Protein AF-0000000078835902 (afdb_homodimer)

Foldseek 3Di:
DPPDQDLVNQLVVVVVQCVVVQWWWKAWPPLPDGTDIFGWDDDSVQRKTKTKDFCPDPRNVVLDVQPTWMWTWDDDPFKTKIWTARKHWDADLVVLVVPDDPVVCVVPVVDSPPPRMTMMMGRTFKMKMKGFDDDPVLVVVQVVVCVVPVHHGPGIDIDIHGSD/DPPDQDLVNQLVVVVVQCVVVQWWWKAWPPLPDGTDIFGWDDDSVQRKTKTKDFCPDPRNVVLDVFPTWMWTWDDDPFKTKIWTARKHWDADLVVLVVPDDPVVCVVPVVDSPPPRMTMMMGRTFKMKMKGFDDDPVLVVVQVVVCVVPVHHGPGIDIDIHGSD

Radius of gyration: 20.39 Å; Cα contacts (8 Å, |Δi|>4): 707; chains: 2; bounding box: 50×62×47 Å

Sequence (328 aa):
MAHEVTQAEAQDRLWDAVEKHQIGMLGVSGDGHHYQPMTAFLERETNQLWFFTYEDTDLARSAQTGRGEGVFILQTRDVYACIDGTLRMERDRTRMDRYWNAHVAAWYPEGKDDPRLTMLCLDATDAAVWISEVGPVRYAWEIARANATGRTPDVGDRRDINLHMAHEVTQAEAQDRLWDAVEKHQIGMLGVSGDGHHYQPMTAFLERETNQLWFFTYEDTDLARSAQTGRGEGVFILQTRDVYACIDGTLRMERDRTRMDRYWNAHVAAWYPEGKDDPRLTMLCLDATDAAVWISEVGPVRYAWEIARANATGRTPDVGDRRDINLH

InterPro domains:
  IPR012349 FMN-binding split barrel [G3DSA:2.30.110.10] (6-163)
  IPR038725 General stress protein, FMN-binding split barrel domain [PF16242] (10-154)
  IPR052917 Stress Response and Developmental Protein [PTHR34818] (4-148)

Organism: Phenylobacte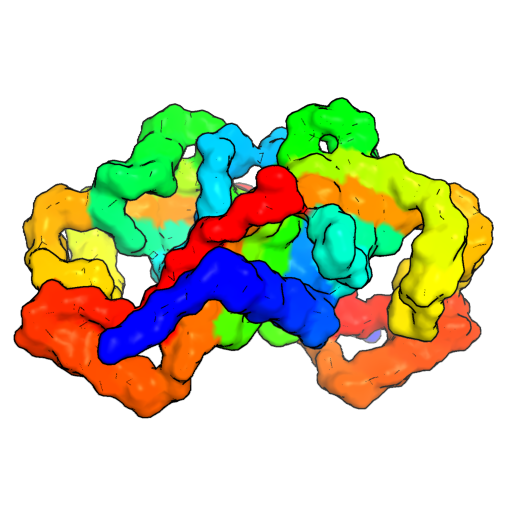rium zucineum (strain HLK1) (NCBI:txid450851)

Solvent-accessible surface area (backbone atoms only — not comparable to full-atom values): 17391 Å² total; per-residue (Å²): 121,85,79,72,75,45,58,69,56,48,49,49,51,48,51,50,50,43,68,73,64,25,59,29,34,38,36,45,44,73,71,83,61,71,48,38,83,40,59,48,48,77,39,78,92,73,39,30,37,33,31,81,44,48,57,82,39,71,67,40,47,50,23,62,68,62,79,30,50,20,37,42,37,37,63,56,97,40,39,40,36,24,35,33,21,47,28,34,62,46,78,47,67,70,56,51,60,71,69,60,45,68,74,59,42,10,71,35,54,75,44,93,78,32,85,52,56,32,29,37,36,35,45,35,39,34,32,43,34,34,44,39,81,56,52,71,66,56,42,53,49,30,37,56,47,11,60,74,70,46,39,59,51,85,49,58,48,79,43,73,36,75,55,107,123,85,77,73,76,46,58,69,53,49,50,49,53,49,52,50,48,44,68,72,64,24,58,29,35,38,35,44,44,73,70,84,60,71,48,38,83,42,60,47,46,77,38,76,94,71,38,31,37,33,31,80,44,51,57,82,40,70,67,40,47,49,24,63,67,61,80,30,49,20,37,43,35,35,60,56,96,41,39,40,36,23,35,34,23,48,28,34,62,47,79,47,67,70,57,51,60,71,70,58,44,69,75,58,42,12,68,35,51,74,45,92,78,32,85,53,58,33,29,36,35,35,44,36,39,35,31,43,35,35,44,40,81,56,53,70,68,55,42,53,50,28,37,54,47,11,62,74,69,45,39,59,51,86,48,58,47,78,42,73,36,77,53,108

Nearest PDB structures (foldseek):
  2qea-assembly1_B  TM=8.318E-01  e=5.755E-15  Jannaschia sp. CCS1
  2qea-assembly1_A  TM=8.029E-01  e=2.036E-15  Jannaschia sp. CCS1
  2i02-assembly1_A  TM=8.225E-01  e=1.985E-10  Nostoc punctiforme PCC 73102
  2i02-assembly1_B  TM=8.247E-01  e=9.996E-10  Nostoc punctiforme PCC 73102
  2fhq-assembly1_B  TM=8.365E-01  e=6.381E-08  Bacteroides thetaiotaomicron VPI-5482

Structure (mmCIF, N/CA/C/O backbone):
data_AF-0000000078835902-model_v1
#
loop_
_entity.id
_entity.type
_entity.pdbx_description
1 polymer 'General stress protein FMN-binding split barrel domain-containing protein'
#
loop_
_atom_site.group_PDB
_atom_site.id
_atom_site.type_symbol
_atom_site.label_atom_id
_atom_site.label_alt_id
_atom_site.label_comp_id
_atom_site.label_asym_id
_atom_site.label_entity_id
_atom_site.label_seq_id
_atom_site.pdbx_PDB_ins_code
_atom_site.Cartn_x
_atom_site.Cartn_y
_atom_site.Cartn_z
_atom_site.occupancy
_atom_site.B_iso_or_equiv
_atom_site.auth_seq_id
_atom_site.auth_comp_id
_atom_site.auth_asym_id
_atom_site.auth_atom_id
_atom_site.pdbx_PDB_model_num
ATOM 1 N N . MET A 1 1 ? -24.016 -20.156 6.566 1 33.31 1 MET A N 1
ATOM 2 C CA . MET A 1 1 ? -23.875 -19.344 5.359 1 33.31 1 MET A CA 1
ATOM 3 C C . MET A 1 1 ? -22.812 -18.266 5.531 1 33.31 1 MET A C 1
ATOM 5 O O . MET A 1 1 ? -22.75 -17.609 6.574 1 33.31 1 MET A O 1
ATOM 9 N N . ALA A 1 2 ? -21.625 -18.469 5.141 1 45.34 2 ALA A N 1
ATOM 10 C CA . ALA A 1 2 ? -20.531 -17.547 5.406 1 45.34 2 ALA A CA 1
ATOM 11 C C . ALA A 1 2 ? -20.969 -16.094 5.207 1 45.34 2 ALA A C 1
ATOM 13 O O . ALA A 1 2 ? -21.578 -15.758 4.191 1 45.34 2 ALA A O 1
ATOM 14 N N . HIS A 1 3 ? -21.516 -15.43 6.16 1 54.75 3 HIS A N 1
ATOM 15 C CA . HIS A 1 3 ? -22.125 -14.102 6.109 1 54.75 3 HIS A CA 1
ATOM 16 C C . HIS A 1 3 ? -21.297 -13.148 5.266 1 54.75 3 HIS A C 1
ATOM 18 O O . HIS A 1 3 ? -20.094 -12.977 5.508 1 54.75 3 HIS A O 1
ATOM 24 N N . GLU A 1 4 ? -21.641 -13.109 3.949 1 68.25 4 GLU A N 1
ATOM 25 C CA . GLU A 1 4 ? -21.016 -12.188 3.006 1 68.25 4 GLU A CA 1
ATOM 26 C C . GLU A 1 4 ? -21.078 -10.75 3.514 1 68.25 4 GLU A C 1
ATOM 28 O O . GLU A 1 4 ? -22.141 -10.273 3.924 1 68.25 4 GLU A O 1
ATOM 33 N N . VAL A 1 5 ? -20.031 -10.234 3.879 1 77.62 5 VAL A N 1
ATOM 34 C CA . VAL A 1 5 ? -19.906 -8.852 4.324 1 77.62 5 VAL A CA 1
ATOM 35 C C . VAL A 1 5 ? -20.609 -7.926 3.332 1 77.62 5 VAL A C 1
ATOM 37 O O . VAL A 1 5 ? -20.375 -8 2.125 1 77.62 5 VAL A O 1
ATOM 40 N N . THR A 1 6 ? -21.703 -7.223 3.748 1 83.31 6 THR A N 1
ATOM 41 C CA . THR A 1 6 ? -22.406 -6.262 2.908 1 83.31 6 THR A CA 1
ATOM 42 C C . THR A 1 6 ? -21.5 -5.094 2.535 1 83.31 6 THR A C 1
ATOM 44 O O . THR A 1 6 ? -20.422 -4.93 3.111 1 83.31 6 THR A O 1
ATOM 47 N N . GLN A 1 7 ? -21.953 -4.359 1.541 1 86.25 7 GLN A N 1
ATOM 48 C CA . GLN A 1 7 ? -21.203 -3.166 1.157 1 86.25 7 GLN A CA 1
ATOM 49 C C . GLN A 1 7 ? -21.062 -2.207 2.336 1 86.25 7 GLN A C 1
ATOM 51 O O . GLN A 1 7 ? -19.984 -1.645 2.555 1 86.25 7 GLN A O 1
ATOM 56 N N . ALA A 1 8 ? -22.172 -2.004 3.051 1 89.5 8 ALA A N 1
ATOM 57 C CA . ALA A 1 8 ? -22.172 -1.1 4.199 1 89.5 8 ALA A CA 1
ATOM 58 C C . ALA A 1 8 ? -21.188 -1.581 5.27 1 89.5 8 ALA A C 1
ATOM 60 O O . ALA A 1 8 ? -20.453 -0.783 5.844 1 89.5 8 ALA A O 1
ATOM 61 N N . GLU A 1 9 ? -21.188 -2.814 5.512 1 89.94 9 GLU A N 1
ATOM 62 C CA . GLU A 1 9 ? -20.281 -3.395 6.5 1 89.94 9 GLU A CA 1
ATOM 63 C C . GLU A 1 9 ? -18.828 -3.279 6.047 1 89.94 9 GLU A C 1
ATOM 65 O O . GLU A 1 9 ? -17.938 -3.004 6.855 1 89.94 9 GLU A O 1
ATOM 70 N N . ALA A 1 10 ? -18.594 -3.553 4.746 1 90.69 10 ALA A N 1
ATOM 71 C CA . ALA A 1 10 ? -17.234 -3.436 4.191 1 90.69 10 ALA A CA 1
ATOM 72 C C . ALA A 1 10 ? -16.719 -2.004 4.305 1 90.69 10 ALA A C 1
ATOM 74 O O . ALA A 1 10 ? -15.555 -1.782 4.637 1 90.69 10 ALA A O 1
ATOM 75 N N . GLN A 1 11 ? -17.609 -1.079 4.012 1 94 11 GLN A N 1
ATOM 76 C CA . GLN A 1 11 ? -17.234 0.325 4.129 1 94 11 GLN A CA 1
ATOM 77 C C . GLN A 1 11 ? -16.906 0.685 5.574 1 94 11 GLN A C 1
ATOM 79 O O . GLN A 1 11 ? -15.938 1.401 5.836 1 94 11 GLN A O 1
ATOM 84 N N . ASP A 1 12 ? -17.703 0.239 6.512 1 94.88 12 ASP A N 1
ATOM 85 C CA . ASP A 1 12 ? -17.453 0.496 7.926 1 94.88 12 ASP A CA 1
ATOM 86 C C . ASP A 1 12 ? -16.094 -0.071 8.352 1 94.88 12 ASP A C 1
ATOM 88 O O . ASP A 1 12 ? -15.336 0.591 9.062 1 94.88 12 ASP A O 1
ATOM 92 N N . ARG A 1 13 ? -15.828 -1.262 7.926 1 92.5 13 ARG A N 1
ATOM 93 C CA . ARG A 1 13 ? -14.555 -1.889 8.258 1 92.5 13 ARG A CA 1
ATOM 94 C C . ARG A 1 13 ? -13.383 -1.11 7.664 1 92.5 13 ARG A C 1
ATOM 96 O O . ARG A 1 13 ? -12.344 -0.949 8.305 1 92.5 13 ARG A O 1
ATOM 103 N N . LEU A 1 14 ? -13.602 -0.702 6.434 1 96.06 14 LEU A N 1
ATOM 104 C CA . LEU A 1 14 ? -12.586 0.113 5.773 1 96.06 14 LEU A CA 1
ATOM 105 C C . LEU A 1 14 ? -12.305 1.384 6.57 1 96.06 14 LEU A C 1
ATOM 107 O O . LEU A 1 14 ? -11.148 1.684 6.887 1 96.06 14 LEU A O 1
ATOM 111 N N . TRP A 1 15 ? -13.359 2.1 6.879 1 97.38 15 TRP A N 1
ATOM 112 C CA . TRP A 1 15 ? -13.188 3.369 7.574 1 97.38 15 TRP A CA 1
ATOM 113 C C . TRP A 1 15 ? -12.633 3.15 8.977 1 97.38 15 TRP A C 1
ATOM 115 O O . TRP A 1 15 ? -11.805 3.93 9.453 1 97.38 15 TRP A O 1
ATOM 125 N N . ASP A 1 16 ? -13.031 2.09 9.664 1 96.94 16 ASP A N 1
ATOM 126 C CA . ASP A 1 16 ? -12.445 1.738 10.953 1 96.94 16 ASP A CA 1
ATOM 127 C C . ASP A 1 16 ? -10.938 1.533 10.82 1 96.94 16 ASP A C 1
ATOM 129 O O . ASP A 1 16 ? -10.164 1.979 11.68 1 96.94 16 ASP A O 1
ATOM 133 N N . ALA A 1 17 ? -10.547 0.82 9.789 1 95.81 17 ALA A N 1
ATOM 134 C CA . ALA A 1 17 ? -9.133 0.55 9.562 1 95.81 17 ALA A CA 1
ATOM 135 C C . ALA A 1 17 ? -8.359 1.843 9.312 1 95.81 17 ALA A C 1
ATOM 137 O O . ALA A 1 17 ? -7.266 2.033 9.844 1 95.81 17 ALA A O 1
ATOM 138 N N . VAL A 1 18 ? -8.914 2.75 8.492 1 97.12 18 VAL A N 1
ATOM 139 C CA . VAL A 1 18 ? -8.266 4.027 8.211 1 97.12 18 VAL A CA 1
ATOM 140 C C . VAL A 1 18 ? -8.102 4.824 9.5 1 97.12 18 VAL A C 1
ATOM 142 O O . VAL A 1 18 ? -7.043 5.406 9.75 1 97.12 18 VAL A O 1
ATOM 145 N N . GLU A 1 19 ? -9.156 4.855 10.289 1 96.81 19 GLU A N 1
ATOM 146 C CA . GLU A 1 19 ? -9.109 5.617 11.539 1 96.81 19 GLU A CA 1
ATOM 147 C C . GLU A 1 19 ? -8.086 5.031 12.508 1 96.81 19 GLU A C 1
ATOM 149 O O . GLU A 1 19 ? -7.355 5.77 13.164 1 96.81 19 GLU A O 1
ATOM 154 N N . LYS A 1 20 ? -8.078 3.758 12.609 1 95.38 20 LYS A N 1
ATOM 155 C CA . LYS A 1 20 ? -7.223 3.066 13.562 1 95.38 20 LYS A CA 1
ATOM 156 C C . LYS A 1 20 ? -5.754 3.18 13.164 1 95.38 20 LYS A C 1
ATOM 158 O O . LYS A 1 20 ? -4.883 3.346 14.023 1 95.38 20 LYS A O 1
ATOM 163 N N . HIS A 1 21 ? -5.398 3.066 11.93 1 93 21 HIS A N 1
ATOM 164 C CA . HIS A 1 21 ? -4.012 2.992 11.492 1 93 21 HIS A CA 1
ATOM 165 C C . HIS A 1 21 ? -3.531 4.336 10.945 1 93 21 HIS A C 1
ATOM 167 O O . HIS A 1 21 ? -2.359 4.688 11.094 1 93 21 HIS A O 1
ATOM 173 N N . GLN A 1 22 ? -4.312 5.133 10.266 1 92.75 22 GLN A N 1
ATOM 174 C CA . GLN A 1 22 ? -4.234 6.508 9.789 1 92.75 22 GLN A CA 1
ATOM 175 C C . GLN A 1 22 ? -3.223 6.637 8.656 1 92.75 22 GLN A C 1
ATOM 177 O O . GLN A 1 22 ? -3.371 7.492 7.777 1 92.75 22 GLN A O 1
ATOM 182 N N . ILE A 1 23 ? -2.119 5.746 8.734 1 96.69 23 ILE A N 1
ATOM 183 C CA . ILE A 1 23 ? -1.094 5.922 7.715 1 96.69 23 ILE A CA 1
ATOM 184 C C . ILE A 1 23 ? -1.349 4.953 6.559 1 96.69 23 ILE A C 1
ATOM 186 O O . ILE A 1 23 ? -1.571 3.76 6.781 1 96.69 23 ILE A O 1
ATOM 190 N N . GLY A 1 24 ? -1.366 5.383 5.391 1 98.12 24 GLY A N 1
ATOM 191 C CA . GLY A 1 24 ? -1.4 4.656 4.129 1 98.12 24 GLY A CA 1
ATOM 192 C C . GLY A 1 24 ? -0.527 5.281 3.059 1 98.12 24 GLY A C 1
ATOM 193 O O . GLY A 1 24 ? 0.171 6.266 3.316 1 98.12 24 GLY A O 1
ATOM 194 N N . MET A 1 25 ? -0.467 4.684 1.898 1 98.69 25 MET A N 1
ATOM 195 C CA . MET A 1 25 ? 0.321 5.184 0.775 1 98.69 25 MET A CA 1
ATOM 196 C C . MET A 1 25 ? -0.555 5.961 -0.201 1 98.69 25 MET A C 1
ATOM 198 O O . MET A 1 25 ? -1.502 5.41 -0.766 1 98.69 25 MET A O 1
ATOM 202 N N . LEU A 1 26 ? -0.208 7.223 -0.366 1 98.25 26 LEU A N 1
ATOM 203 C CA . LEU A 1 26 ? -0.979 8.102 -1.233 1 98.25 26 LEU A CA 1
ATOM 204 C C . LEU A 1 26 ? -0.187 8.469 -2.484 1 98.25 26 LEU A C 1
ATOM 206 O O . LEU A 1 26 ? 1.009 8.758 -2.406 1 98.25 26 LEU A O 1
ATOM 210 N N . GLY A 1 27 ? -0.819 8.477 -3.605 1 96.19 27 GLY A N 1
ATOM 211 C CA . GLY A 1 27 ? -0.206 8.922 -4.848 1 96.19 27 GLY A CA 1
ATOM 212 C C . GLY A 1 27 ? -1.219 9.305 -5.906 1 96.19 27 GLY A C 1
ATOM 213 O O . GLY A 1 27 ? -2.424 9.125 -5.719 1 96.19 27 GLY A O 1
ATOM 214 N N . VAL A 1 28 ? -0.694 9.922 -6.887 1 94.81 28 VAL A N 1
ATOM 215 C CA . VAL A 1 28 ? -1.461 10.234 -8.086 1 94.81 28 VAL A CA 1
ATOM 216 C C . VAL A 1 28 ? -1.05 9.297 -9.227 1 94.81 28 VAL A C 1
ATOM 218 O O . VAL A 1 28 ? 0.129 9.219 -9.578 1 94.81 28 VAL A O 1
ATOM 221 N N . SER A 1 29 ? -2.035 8.656 -9.75 1 88.88 29 SER A N 1
ATOM 222 C CA . SER A 1 29 ? -1.758 7.664 -10.781 1 88.88 29 SER A CA 1
ATOM 223 C C . SER A 1 29 ? -1.132 8.312 -12.016 1 88.88 29 SER A C 1
ATOM 225 O O . SER A 1 29 ? -1.642 9.305 -12.531 1 88.88 29 SER A O 1
ATOM 227 N N . GLY A 1 30 ? 0.037 7.746 -12.414 1 84.12 30 GLY A N 1
ATOM 228 C CA . GLY A 1 30 ? 0.619 8.109 -13.695 1 84.12 30 GLY A CA 1
ATOM 229 C C . GLY A 1 30 ? 1.378 9.422 -13.656 1 84.12 30 GLY A C 1
ATOM 230 O O . GLY A 1 30 ? 1.719 9.977 -14.703 1 84.12 30 GLY A O 1
ATOM 231 N N . ASP A 1 31 ? 1.598 10.008 -12.492 1 88 31 ASP A N 1
ATOM 232 C CA . ASP A 1 31 ? 2.268 11.305 -12.445 1 88 31 ASP A CA 1
ATOM 233 C C . ASP A 1 31 ? 3.785 11.141 -12.414 1 88 31 ASP A C 1
ATOM 235 O O . ASP A 1 31 ? 4.523 12.125 -12.375 1 88 31 ASP A O 1
ATOM 239 N N . GLY A 1 32 ? 4.227 9.93 -12.375 1 87.81 32 GLY A N 1
ATOM 240 C CA . GLY A 1 32 ? 5.652 9.648 -12.438 1 87.81 32 GLY A CA 1
ATOM 241 C C . GLY A 1 32 ? 6.336 9.719 -11.086 1 87.81 32 GLY A C 1
ATOM 242 O O . GLY A 1 32 ? 7.547 9.508 -10.984 1 87.81 32 GLY A O 1
ATOM 243 N N . HIS A 1 33 ? 5.617 9.977 -10.055 1 92.44 33 HIS A N 1
ATOM 244 C CA . HIS A 1 33 ? 6.168 10.031 -8.703 1 92.44 33 HIS A CA 1
ATOM 245 C C . HIS A 1 33 ? 5.777 8.805 -7.898 1 92.44 33 HIS A C 1
ATOM 247 O O . HIS A 1 33 ? 4.754 8.172 -8.18 1 92.44 33 HIS A O 1
ATOM 253 N N . HIS A 1 34 ? 6.594 8.438 -6.941 1 95.69 34 HIS A N 1
ATOM 254 C CA . HIS A 1 34 ? 6.293 7.328 -6.047 1 95.69 34 HIS A CA 1
ATOM 255 C C . HIS A 1 34 ? 5.145 7.672 -5.105 1 95.69 34 HIS A C 1
ATOM 257 O O . HIS A 1 34 ? 4.992 8.82 -4.695 1 95.69 34 HIS A O 1
ATOM 263 N N . TYR A 1 35 ? 4.309 6.648 -4.828 1 96.94 35 TYR A N 1
ATOM 264 C CA . TYR A 1 35 ? 3.412 6.793 -3.686 1 96.94 35 TYR A CA 1
ATOM 265 C C . TYR A 1 35 ? 4.199 7.016 -2.398 1 96.94 35 TYR A C 1
ATOM 267 O O . TYR A 1 35 ? 5.336 6.555 -2.271 1 96.94 35 TYR A O 1
ATOM 275 N N . GLN A 1 36 ? 3.613 7.715 -1.519 1 97.38 36 GLN A N 1
ATOM 276 C CA . GLN A 1 36 ? 4.328 8.023 -0.285 1 97.38 36 GLN A CA 1
ATOM 277 C C . GLN A 1 36 ? 3.42 7.871 0.931 1 97.38 36 GLN A C 1
ATOM 279 O O . GLN A 1 36 ? 2.201 8.016 0.824 1 97.38 36 GLN A O 1
ATOM 284 N N . PRO A 1 37 ? 4.02 7.516 2.074 1 97.25 37 PRO A N 1
ATOM 285 C CA . PRO A 1 37 ? 3.199 7.398 3.281 1 97.25 37 PRO A CA 1
ATOM 286 C C . PRO A 1 37 ? 2.621 8.734 3.732 1 97.25 37 PRO A C 1
ATOM 288 O O . PRO A 1 37 ? 3.342 9.734 3.791 1 97.25 37 PRO A O 1
ATOM 291 N N . MET A 1 38 ? 1.349 8.719 3.986 1 97.56 38 MET A N 1
ATOM 292 C CA . MET A 1 38 ? 0.655 9.906 4.488 1 97.56 38 MET A CA 1
ATOM 293 C C . MET A 1 38 ? -0.309 9.531 5.613 1 97.56 38 MET A C 1
ATOM 295 O O . MET A 1 38 ? -0.925 8.469 5.578 1 97.56 38 MET A O 1
ATOM 299 N N . THR A 1 39 ? -0.387 10.398 6.594 1 97.44 39 THR A N 1
ATOM 300 C CA . THR A 1 39 ? -1.388 10.266 7.648 1 97.44 39 THR A CA 1
ATOM 301 C C . THR A 1 39 ? -2.736 10.805 7.184 1 97.44 39 THR A C 1
ATOM 303 O O . THR A 1 39 ? -2.844 11.969 6.797 1 97.44 39 THR A O 1
ATOM 306 N N . ALA A 1 40 ? -3.705 10.008 7.281 1 98.38 40 ALA A N 1
ATOM 307 C CA . ALA A 1 40 ? -5.039 10.375 6.809 1 98.38 40 ALA A CA 1
ATOM 308 C C . ALA A 1 40 ? -5.934 10.797 7.973 1 98.38 40 ALA A C 1
ATOM 310 O O . ALA A 1 40 ? -5.922 10.172 9.031 1 98.38 40 ALA A O 1
ATOM 311 N N . PHE A 1 41 ? -6.629 11.852 7.777 1 98.19 41 PHE A N 1
ATOM 312 C CA . PHE A 1 41 ? -7.727 12.258 8.641 1 98.19 41 PHE A CA 1
ATOM 313 C C . PHE A 1 41 ? -9.07 12.078 7.941 1 98.19 41 PHE A C 1
ATOM 315 O O . PHE A 1 41 ? -9.375 12.789 6.984 1 98.19 41 PHE A O 1
ATOM 322 N N . LEU A 1 42 ? -9.852 11.156 8.461 1 98.19 42 LEU A N 1
ATOM 323 C CA . LEU A 1 42 ? -11.039 10.664 7.766 1 98.19 42 LEU A CA 1
ATOM 324 C C . LEU A 1 42 ? -12.273 11.453 8.188 1 98.19 42 LEU A C 1
ATOM 326 O O . LEU A 1 42 ? -12.461 11.727 9.375 1 98.19 42 LEU A O 1
ATOM 330 N N . GLU A 1 43 ? -13.023 11.859 7.238 1 97.75 43 GLU A N 1
ATOM 331 C CA . GLU A 1 43 ? -14.406 12.266 7.43 1 97.75 43 GLU A CA 1
ATOM 332 C C . GLU A 1 43 ? -15.375 11.273 6.797 1 97.75 43 GLU A C 1
ATOM 334 O O . GLU A 1 43 ? -15.648 11.344 5.598 1 97.75 43 GLU A O 1
ATOM 339 N N . ARG A 1 44 ? -15.906 10.414 7.605 1 95.56 44 ARG A N 1
ATOM 340 C CA . ARG A 1 44 ? -16.703 9.273 7.164 1 95.56 44 ARG A CA 1
ATOM 341 C C . ARG A 1 44 ? -17.922 9.734 6.383 1 95.56 44 ARG A C 1
ATOM 343 O O . ARG A 1 44 ? -18.281 9.125 5.367 1 95.56 44 ARG A O 1
ATOM 350 N N . GLU A 1 45 ? -18.562 10.805 6.902 1 95.38 45 GLU A N 1
ATOM 351 C CA . GLU A 1 45 ? -19.844 11.242 6.355 1 95.38 45 GLU A CA 1
ATOM 352 C C . GLU A 1 45 ? -19.703 11.688 4.902 1 95.38 45 GLU A C 1
ATOM 354 O O . GLU A 1 45 ? -20.641 11.578 4.121 1 95.38 45 GLU A O 1
ATOM 359 N N . THR A 1 46 ? -18.609 12.172 4.496 1 96.5 46 THR A N 1
ATOM 360 C CA . THR A 1 46 ? -18.406 12.688 3.148 1 96.5 46 THR A CA 1
ATOM 361 C C . THR A 1 46 ? -17.484 11.766 2.348 1 96.5 46 THR A C 1
ATOM 363 O O . THR A 1 46 ? -17.234 12.008 1.166 1 96.5 46 THR A O 1
ATOM 366 N N . ASN A 1 47 ? -16.953 10.648 2.941 1 97.44 47 ASN A N 1
ATOM 367 C CA . ASN A 1 47 ? -15.992 9.758 2.314 1 97.44 47 ASN A CA 1
ATOM 368 C C . ASN A 1 47 ? -14.758 10.516 1.829 1 97.44 47 ASN A C 1
ATOM 370 O O . ASN A 1 47 ? -14.281 10.289 0.715 1 97.44 47 ASN A O 1
ATOM 374 N N . GLN A 1 48 ? -14.32 11.453 2.688 1 97.5 48 GLN A N 1
ATOM 375 C CA . GLN A 1 48 ? -13.156 12.258 2.326 1 97.5 48 GLN A CA 1
ATOM 376 C C . GLN A 1 48 ? -11.992 11.992 3.277 1 97.5 48 GLN A C 1
ATOM 378 O O . GLN A 1 48 ? -12.188 11.852 4.488 1 97.5 48 GLN A O 1
ATOM 383 N N . LEU A 1 49 ? -10.836 11.828 2.754 1 98.31 49 LEU A N 1
ATOM 384 C CA . LEU A 1 49 ? -9.594 11.727 3.51 1 98.31 49 LEU A CA 1
ATOM 385 C C . LEU A 1 49 ? -8.75 12.984 3.34 1 98.31 49 LEU A C 1
ATOM 387 O O . LEU A 1 49 ? -8.531 13.445 2.217 1 98.31 49 LEU A O 1
ATOM 391 N N . TRP A 1 50 ? -8.266 13.484 4.398 1 98.19 50 TRP A N 1
ATOM 392 C CA . TRP A 1 50 ? -7.512 14.734 4.422 1 98.19 50 TRP A CA 1
ATOM 393 C C . TRP A 1 50 ? -6.082 14.5 4.895 1 98.19 50 TRP A C 1
ATOM 395 O O . TRP A 1 50 ? -5.848 13.727 5.824 1 98.19 50 TRP A O 1
ATOM 405 N N . PHE A 1 51 ? -5.156 15.234 4.309 1 98.31 51 PHE A N 1
ATOM 406 C CA . PHE A 1 51 ? -3.732 15.078 4.574 1 98.31 51 PHE A CA 1
ATOM 407 C C . PHE A 1 51 ? -3.051 16.438 4.688 1 98.31 51 PHE A C 1
ATOM 409 O O . PHE A 1 51 ? -3.246 17.312 3.838 1 98.31 51 PHE A O 1
ATOM 416 N N . PHE A 1 52 ? -2.205 16.641 5.703 1 98.31 52 PHE A N 1
ATOM 417 C CA . PHE A 1 52 ? -1.367 17.828 5.777 1 98.31 52 PHE A CA 1
ATOM 418 C C . PHE A 1 52 ? -0.175 17.703 4.836 1 98.31 52 PHE A C 1
ATOM 420 O O . PHE A 1 52 ? 0.388 16.625 4.672 1 98.31 52 PHE A O 1
ATOM 427 N N . THR A 1 53 ? 0.197 18.75 4.199 1 97.69 53 THR A N 1
ATOM 428 C CA . THR A 1 53 ? 1.405 18.812 3.387 1 97.69 53 THR A CA 1
ATOM 429 C C . THR A 1 53 ? 1.805 20.266 3.131 1 97.69 53 THR A C 1
ATOM 431 O O . THR A 1 53 ? 1.148 21.188 3.615 1 97.69 53 THR A O 1
ATOM 434 N N . TYR A 1 54 ? 2.971 20.469 2.564 1 97.12 54 TYR A N 1
ATOM 435 C CA . TYR A 1 54 ? 3.324 21.797 2.041 1 97.12 54 TYR A CA 1
ATOM 436 C C . TYR A 1 54 ? 2.869 21.938 0.594 1 97.12 54 TYR A C 1
ATOM 438 O O . TYR A 1 54 ? 2.824 20.969 -0.155 1 97.12 54 TYR A O 1
ATOM 446 N N . GLU A 1 55 ? 2.559 23.109 0.142 1 95.88 55 GLU A N 1
ATOM 447 C CA . GLU A 1 55 ? 1.982 23.391 -1.172 1 95.88 55 GLU A CA 1
ATOM 448 C C . GLU A 1 55 ? 2.994 23.125 -2.283 1 95.88 55 GLU A C 1
ATOM 450 O O . GLU A 1 55 ? 2.623 23 -3.451 1 95.88 55 GLU A O 1
ATOM 455 N N . ASP A 1 56 ? 4.25 23.062 -1.96 1 94.88 56 ASP A N 1
ATOM 456 C CA . ASP A 1 56 ? 5.27 22.969 -3 1 94.88 56 ASP A CA 1
ATOM 457 C C . ASP A 1 56 ? 5.809 21.547 -3.127 1 94.88 56 ASP A C 1
ATOM 459 O O . ASP A 1 56 ? 6.844 21.328 -3.76 1 94.88 56 ASP A O 1
ATOM 463 N N . THR A 1 57 ? 5.203 20.625 -2.43 1 95.25 57 THR A N 1
ATOM 464 C CA . THR A 1 57 ? 5.594 19.234 -2.617 1 95.25 57 THR A CA 1
ATOM 465 C C . THR A 1 57 ? 5.156 18.734 -3.99 1 95.25 57 THR A C 1
ATOM 467 O O . THR A 1 57 ? 4.234 19.281 -4.594 1 95.25 57 THR A O 1
ATOM 470 N N . ASP A 1 58 ? 5.805 17.766 -4.508 1 92.88 58 ASP A N 1
ATOM 471 C CA . ASP A 1 58 ? 5.441 17.141 -5.785 1 92.88 58 ASP A CA 1
ATOM 472 C C . ASP A 1 58 ? 4.004 16.625 -5.758 1 92.88 58 ASP A C 1
ATOM 474 O O . ASP A 1 58 ? 3.264 16.797 -6.73 1 92.88 58 ASP A O 1
ATOM 478 N N . LEU A 1 59 ? 3.621 15.992 -4.645 1 94.62 59 LEU A N 1
ATOM 479 C CA . LEU A 1 59 ? 2.268 15.461 -4.504 1 94.62 59 LEU A CA 1
ATOM 480 C C . LEU A 1 59 ? 1.238 16.578 -4.578 1 94.62 59 LEU A C 1
ATOM 482 O O . LEU A 1 59 ? 0.227 16.453 -5.273 1 94.62 59 LEU A O 1
ATOM 486 N N . ALA A 1 60 ? 1.497 17.656 -3.883 1 95.19 60 ALA A N 1
ATOM 487 C CA . ALA A 1 60 ? 0.596 18.812 -3.918 1 95.19 60 ALA A CA 1
ATOM 488 C C . ALA A 1 60 ? 0.5 19.391 -5.324 1 95.19 60 ALA A C 1
ATOM 490 O O . ALA A 1 60 ? -0.589 19.734 -5.789 1 95.19 60 ALA A O 1
ATOM 491 N N . ARG A 1 61 ? 1.585 19.469 -6.004 1 93.31 61 ARG A N 1
ATOM 492 C CA . ARG A 1 61 ? 1.604 19.984 -7.371 1 93.31 61 ARG A CA 1
ATOM 493 C C . ARG A 1 61 ? 0.816 19.062 -8.305 1 93.31 61 ARG A C 1
ATOM 495 O O . ARG A 1 61 ? 0.051 19.547 -9.148 1 93.31 61 ARG A O 1
ATOM 502 N N . SER A 1 62 ? 1.002 17.797 -8.125 1 93 62 SER A N 1
ATOM 503 C CA . SER A 1 62 ? 0.26 16.844 -8.938 1 93 62 SER A CA 1
ATOM 504 C C . SER A 1 62 ? -1.242 16.953 -8.703 1 93 62 SER A C 1
ATOM 506 O O . SER A 1 62 ? -2.033 16.859 -9.641 1 93 62 SER A O 1
ATOM 508 N N . ALA A 1 63 ? -1.613 17.109 -7.469 1 93.19 63 ALA A N 1
ATOM 509 C CA . ALA A 1 63 ? -3.023 17.234 -7.109 1 93.19 63 ALA A CA 1
ATOM 510 C C . ALA A 1 63 ? -3.641 18.469 -7.75 1 93.19 63 ALA A C 1
ATOM 512 O O . ALA A 1 63 ? -4.844 18.5 -8.023 1 93.19 63 ALA A O 1
ATOM 513 N N . GLN A 1 64 ? -2.895 19.5 -7.957 1 87.62 64 GLN A N 1
ATOM 514 C CA . GLN A 1 64 ? -3.373 20.766 -8.516 1 87.62 64 GLN A CA 1
ATOM 515 C C . GLN A 1 64 ? -3.613 20.641 -10.016 1 87.62 64 GLN A C 1
ATOM 517 O O . GLN A 1 64 ? -4.473 21.328 -10.562 1 87.62 64 GLN A O 1
ATOM 522 N N . THR A 1 65 ? -2.844 19.922 -10.617 1 76.38 65 THR A N 1
ATOM 523 C CA . THR A 1 65 ? -2.945 19.859 -12.078 1 76.38 65 THR A CA 1
ATOM 524 C C . THR A 1 65 ? -4.18 19.062 -12.492 1 76.38 65 THR A C 1
ATOM 526 O O . THR A 1 65 ? -4.652 19.203 -13.625 1 76.38 65 THR A O 1
ATOM 529 N N . GLY A 1 66 ? -5.023 18.547 -11.477 1 62.75 66 GLY A N 1
ATOM 530 C CA . GLY A 1 66 ? -6.328 17.922 -11.656 1 62.75 66 GLY A CA 1
ATOM 531 C C . GLY A 1 66 ? -6.289 16.703 -12.547 1 62.75 66 GLY A C 1
ATOM 532 O O . GLY A 1 66 ? -7.328 16.125 -12.867 1 62.75 66 GLY A O 1
ATOM 533 N N . ARG A 1 67 ? -5.203 16.297 -13.148 1 59.03 67 ARG A N 1
ATOM 534 C CA . ARG A 1 67 ? -5.273 15.266 -14.18 1 59.03 67 ARG A CA 1
ATOM 535 C C . ARG A 1 67 ? -5.258 13.875 -13.547 1 59.03 67 ARG A C 1
ATOM 537 O O . ARG A 1 67 ? -5.531 12.883 -14.227 1 59.03 67 ARG A O 1
ATOM 544 N N . GLY A 1 68 ? -5.102 13.906 -12.242 1 64.5 68 GLY A N 1
ATOM 545 C CA . GLY A 1 68 ? -4.809 12.523 -11.898 1 64.5 68 GLY A CA 1
ATOM 546 C C . GLY A 1 68 ? -5.711 11.977 -10.805 1 64.5 68 GLY A C 1
ATOM 547 O O . GLY A 1 68 ? -6.242 12.742 -9.992 1 64.5 68 GLY A O 1
ATOM 548 N N . GLU A 1 69 ? -6.152 10.797 -11 1 88 69 GLU A N 1
ATOM 549 C CA . GLU A 1 69 ? -6.812 9.961 -10.008 1 88 69 GLU A CA 1
ATOM 550 C C . GLU A 1 69 ? -5.91 9.727 -8.797 1 88 69 GLU A C 1
ATOM 552 O O . GLU A 1 69 ? -4.773 9.266 -8.945 1 88 69 GLU A O 1
ATOM 557 N N . GLY A 1 70 ? -6.375 10.32 -7.645 1 95.88 70 GLY A N 1
ATOM 558 C CA . GLY A 1 70 ? -5.695 9.953 -6.414 1 95.88 70 GLY A CA 1
ATOM 559 C C . GLY A 1 70 ? -6.035 8.555 -5.934 1 95.88 70 GLY A C 1
ATOM 560 O O . GLY A 1 70 ? -7.18 8.117 -6.051 1 95.88 70 GLY A O 1
ATOM 561 N N . VAL A 1 71 ? -5.059 7.906 -5.527 1 97.19 71 VAL A N 1
ATOM 562 C CA . VAL A 1 71 ? -5.199 6.551 -5.008 1 97.19 71 VAL A CA 1
ATOM 563 C C . VAL A 1 71 ? -4.566 6.461 -3.621 1 97.19 71 VAL A C 1
ATOM 565 O O . VAL A 1 71 ? -3.449 6.938 -3.408 1 97.19 71 VAL A O 1
ATOM 568 N N . PHE A 1 72 ? -5.316 6.051 -2.639 1 98.25 72 PHE A N 1
ATOM 569 C CA . PHE A 1 72 ? -4.844 5.789 -1.284 1 98.25 72 PHE A CA 1
ATOM 570 C C . PHE A 1 72 ? -4.879 4.297 -0.979 1 98.25 72 PHE A C 1
ATOM 572 O O . PHE A 1 72 ? -5.938 3.668 -1.042 1 98.25 72 PHE A O 1
ATOM 579 N N . ILE A 1 73 ? -3.709 3.705 -0.658 1 98.69 73 ILE A N 1
ATOM 580 C CA . ILE A 1 73 ? -3.553 2.273 -0.42 1 98.69 73 ILE A CA 1
ATOM 581 C C . ILE A 1 73 ? -3.312 2.021 1.067 1 98.69 73 ILE A C 1
ATOM 583 O O . ILE A 1 73 ? -2.461 2.666 1.684 1 98.69 73 ILE A O 1
ATOM 587 N N . LEU A 1 74 ? -4.086 1.135 1.633 1 98.25 74 LEU A N 1
ATOM 588 C CA . LEU A 1 74 ? -3.951 0.746 3.031 1 98.25 74 LEU A CA 1
ATOM 589 C C . LEU A 1 74 ? -3.678 -0.749 3.156 1 98.25 74 LEU A C 1
ATOM 591 O O . LEU A 1 74 ? -4.355 -1.562 2.523 1 98.25 74 LEU A O 1
ATOM 595 N N . GLN A 1 75 ? -2.592 -1.13 3.873 1 97 75 GLN A N 1
ATOM 596 C CA . GLN A 1 75 ? -2.264 -2.51 4.219 1 97 75 GLN A CA 1
ATOM 597 C C . GLN A 1 75 ? -2.156 -2.688 5.73 1 97 75 GLN A C 1
ATOM 599 O O . GLN A 1 75 ? -1.268 -2.117 6.367 1 97 75 GLN A O 1
ATOM 604 N N . THR A 1 76 ? -3.053 -3.406 6.328 1 94.06 76 THR A N 1
ATOM 605 C CA . THR A 1 76 ? -3 -3.809 7.73 1 94.06 76 THR A CA 1
ATOM 606 C C . THR A 1 76 ? -3.027 -5.328 7.859 1 94.06 76 THR A C 1
ATOM 608 O O . THR A 1 76 ? -2.994 -6.043 6.852 1 94.06 76 THR A O 1
ATOM 611 N N . ARG A 1 77 ? -2.986 -5.809 9.062 1 88.25 77 ARG A N 1
ATOM 612 C CA . ARG A 1 77 ? -3.02 -7.246 9.305 1 88.25 77 ARG A CA 1
ATOM 613 C C . ARG A 1 77 ? -4.301 -7.863 8.758 1 88.25 77 ARG A C 1
ATOM 615 O O . ARG A 1 77 ? -4.281 -8.969 8.203 1 88.25 77 ARG A O 1
ATOM 622 N N . ASP A 1 78 ? -5.422 -7.074 8.836 1 89.5 78 ASP A N 1
ATOM 623 C CA . ASP A 1 78 ? -6.707 -7.711 8.562 1 89.5 78 ASP A CA 1
ATOM 624 C C . ASP A 1 78 ? -7.41 -7.043 7.383 1 89.5 78 ASP A C 1
ATOM 626 O O . ASP A 1 78 ? -8.484 -7.484 6.961 1 89.5 78 ASP A O 1
ATOM 630 N N . VAL A 1 79 ? -6.859 -5.945 6.902 1 93.56 79 VAL A N 1
ATOM 631 C CA . VAL A 1 79 ? -7.543 -5.215 5.844 1 93.56 79 VAL A CA 1
ATOM 632 C C . VAL A 1 79 ? -6.535 -4.762 4.793 1 93.56 79 VAL A C 1
ATOM 634 O O . VAL A 1 79 ? -5.52 -4.145 5.125 1 93.56 79 VAL A O 1
ATOM 637 N N . TYR A 1 80 ? -6.711 -5.137 3.549 1 96.94 80 TYR A N 1
ATOM 638 C CA . TYR A 1 80 ? -6.098 -4.512 2.385 1 96.94 80 TYR A CA 1
ATOM 639 C C . TYR A 1 80 ? -7.102 -3.643 1.639 1 96.94 80 TYR A C 1
ATOM 641 O O . TYR A 1 80 ? -8.242 -4.051 1.42 1 96.94 80 TYR A O 1
ATOM 649 N N . ALA A 1 81 ? -6.688 -2.438 1.248 1 98.12 81 ALA A N 1
ATOM 650 C CA . ALA A 1 81 ? -7.66 -1.577 0.583 1 98.12 81 ALA A CA 1
ATOM 651 C C . ALA A 1 81 ? -6.984 -0.685 -0.455 1 98.12 81 ALA A C 1
ATOM 653 O O . ALA A 1 81 ? -5.863 -0.221 -0.248 1 98.12 81 ALA A O 1
ATOM 654 N N . CYS A 1 82 ? -7.613 -0.531 -1.516 1 98 82 CYS A N 1
ATOM 655 C CA . CYS A 1 82 ? -7.312 0.463 -2.539 1 98 82 CYS A CA 1
ATOM 656 C C . CYS A 1 82 ? -8.469 1.444 -2.705 1 98 82 CYS A C 1
ATOM 658 O O . CYS A 1 82 ? -9.547 1.065 -3.158 1 98 82 CYS A O 1
ATOM 660 N N . ILE A 1 83 ? -8.266 2.662 -2.336 1 97.81 83 ILE A N 1
ATOM 661 C CA . ILE A 1 83 ? -9.289 3.703 -2.393 1 97.81 83 ILE A CA 1
ATOM 662 C C . ILE A 1 83 ? -8.977 4.672 -3.531 1 97.81 83 ILE A C 1
ATOM 664 O O . ILE A 1 83 ? -7.91 5.297 -3.547 1 97.81 83 ILE A O 1
ATOM 668 N N . ASP A 1 84 ? -9.852 4.754 -4.484 1 96.19 84 ASP A N 1
ATOM 669 C CA . ASP A 1 84 ? -9.703 5.691 -5.594 1 96.19 84 ASP A CA 1
ATOM 670 C C . ASP A 1 84 ? -10.594 6.918 -5.398 1 96.19 84 ASP A C 1
ATOM 672 O O . ASP A 1 84 ? -11.688 6.816 -4.84 1 96.19 84 ASP A O 1
ATOM 676 N N . GLY A 1 85 ? -10.102 8.016 -5.883 1 95.94 85 GLY A N 1
ATOM 677 C CA . GLY A 1 85 ? -10.875 9.242 -5.816 1 95.94 85 GLY A CA 1
ATOM 678 C C . GLY A 1 85 ? -10.195 10.414 -6.496 1 95.94 85 GLY A C 1
ATOM 679 O O . GLY A 1 85 ? -9.234 10.234 -7.246 1 95.94 85 GLY A O 1
ATOM 680 N N . THR A 1 86 ? -10.727 11.539 -6.34 1 94.75 86 THR A N 1
ATOM 681 C CA . THR A 1 86 ? -10.141 12.781 -6.832 1 94.75 86 THR A CA 1
ATOM 682 C C . THR A 1 86 ? -9.312 13.453 -5.746 1 94.75 86 THR A C 1
ATOM 684 O O . THR A 1 86 ? -9.805 13.703 -4.645 1 94.75 86 THR A O 1
ATOM 687 N N . LEU A 1 87 ? -8.047 13.641 -6.055 1 96.38 87 LEU A N 1
ATOM 688 C CA . LEU A 1 87 ? -7.152 14.328 -5.133 1 96.38 87 LEU A CA 1
ATOM 689 C C . LEU A 1 87 ? -7.043 15.805 -5.484 1 96.38 87 LEU A C 1
ATOM 691 O O . LEU A 1 87 ? -6.773 16.156 -6.637 1 96.38 87 LEU A O 1
ATOM 695 N N . ARG A 1 88 ? -7.305 16.641 -4.531 1 95.06 88 ARG A N 1
ATOM 696 C CA . ARG A 1 88 ? -7.207 18.078 -4.758 1 95.06 88 ARG A CA 1
ATOM 697 C C . ARG A 1 88 ? -6.512 18.781 -3.588 1 95.06 88 ARG A C 1
ATOM 699 O O . ARG A 1 88 ? -6.512 18.266 -2.467 1 95.06 88 ARG A O 1
ATOM 706 N N . MET A 1 89 ? -5.914 19.875 -3.891 1 95.56 89 MET A N 1
ATOM 707 C CA . MET A 1 89 ? -5.352 20.734 -2.848 1 95.56 89 MET A CA 1
ATOM 708 C C . MET A 1 89 ? -6.379 21.75 -2.361 1 95.56 89 MET A C 1
ATOM 710 O O . MET A 1 89 ? -7.051 22.391 -3.166 1 95.56 89 MET A O 1
ATOM 714 N N . GLU A 1 90 ? -6.512 21.828 -1.081 1 94.06 90 GLU A N 1
ATOM 715 C CA . GLU A 1 90 ? -7.445 22.766 -0.468 1 94.06 90 GLU A CA 1
ATOM 716 C C . GLU A 1 90 ? -6.91 23.281 0.863 1 94.06 90 GLU A C 1
ATOM 718 O O . GLU A 1 90 ? -6.699 22.5 1.8 1 94.06 90 GLU A O 1
ATOM 723 N N . ARG A 1 91 ? -6.684 24.547 0.868 1 93.56 91 ARG A N 1
ATOM 724 C CA . ARG A 1 91 ? -6.305 25.156 2.141 1 93.56 91 ARG A CA 1
ATOM 725 C C . ARG A 1 91 ? -7.539 25.5 2.973 1 93.56 91 ARG A C 1
ATOM 727 O O . ARG A 1 91 ? -8.172 26.531 2.762 1 93.56 91 ARG A O 1
ATOM 734 N N . ASP A 1 92 ? -7.875 24.625 3.793 1 91.62 92 ASP A N 1
ATOM 735 C CA . ASP A 1 92 ? -9.039 24.766 4.656 1 91.62 92 ASP A CA 1
ATOM 736 C C . ASP A 1 92 ? -8.625 25 6.109 1 91.62 92 ASP A C 1
ATOM 738 O O . ASP A 1 92 ? -8.312 24.047 6.828 1 91.62 92 ASP A O 1
ATOM 742 N N . ARG A 1 93 ? -8.742 26.25 6.527 1 93.12 93 ARG A N 1
ATOM 743 C CA . ARG A 1 93 ? -8.273 26.609 7.859 1 93.12 93 ARG A CA 1
ATOM 744 C C . ARG A 1 93 ? -9.086 25.922 8.945 1 93.12 93 ARG A C 1
ATOM 746 O O . ARG A 1 93 ? -8.562 25.562 10 1 93.12 93 ARG A O 1
ATOM 753 N N . THR A 1 94 ? -10.336 25.781 8.703 1 95.12 94 THR A N 1
ATOM 754 C CA . THR A 1 94 ? -11.195 25.109 9.664 1 95.12 94 THR A CA 1
ATOM 755 C C . THR A 1 94 ? -10.727 23.672 9.898 1 95.12 94 THR A C 1
ATOM 757 O O . THR A 1 94 ? -10.57 23.234 11.047 1 95.12 94 THR A O 1
ATOM 760 N N . ARG A 1 95 ? -10.445 22.938 8.883 1 96.31 95 ARG A N 1
ATOM 761 C CA . ARG A 1 95 ? -9.984 21.562 8.992 1 96.31 95 ARG A CA 1
ATOM 762 C C . ARG A 1 95 ? -8.562 21.5 9.547 1 96.31 95 ARG A C 1
ATOM 764 O O . ARG A 1 95 ? -8.234 20.594 10.312 1 96.31 95 ARG A O 1
ATOM 771 N N . MET A 1 96 ? -7.781 22.406 9.109 1 96.94 96 MET A N 1
ATOM 772 C CA . MET A 1 96 ? -6.422 22.453 9.641 1 96.94 96 MET A CA 1
ATOM 773 C C . MET A 1 96 ? -6.441 22.625 11.156 1 96.94 96 MET A C 1
ATOM 775 O O . MET A 1 96 ? -5.688 21.953 11.867 1 96.94 96 MET A O 1
ATOM 779 N N . ASP A 1 97 ? -7.332 23.516 11.625 1 96.75 97 ASP A N 1
ATOM 780 C CA . ASP A 1 97 ? -7.469 23.719 13.07 1 96.75 97 ASP A CA 1
ATOM 781 C C . ASP A 1 97 ? -8.008 22.453 13.742 1 96.75 97 ASP A C 1
ATOM 783 O O . ASP A 1 97 ? -7.543 22.062 14.812 1 96.75 97 ASP A O 1
ATOM 787 N N . ARG A 1 98 ? -8.961 21.844 13.133 1 97.12 98 ARG A N 1
ATOM 788 C CA . ARG A 1 98 ? -9.641 20.672 13.672 1 97.12 98 ARG A CA 1
ATOM 789 C C . ARG A 1 98 ? -8.664 19.516 13.852 1 97.12 98 ARG A C 1
ATOM 791 O O . ARG A 1 98 ? -8.727 18.781 14.844 1 97.12 98 ARG A O 1
ATOM 798 N N . TYR A 1 99 ? -7.758 19.312 12.93 1 97.56 99 TYR A N 1
ATOM 799 C CA . TYR A 1 99 ? -6.938 18.094 12.898 1 97.56 99 TYR A CA 1
ATOM 800 C C . TYR A 1 99 ? -5.535 18.375 13.43 1 97.56 99 TYR A C 1
ATOM 802 O O . TYR A 1 99 ? -4.727 17.469 13.578 1 97.56 99 TYR A O 1
ATOM 810 N N . TRP A 1 100 ? -5.234 19.625 13.734 1 97.38 100 TRP A N 1
ATOM 811 C CA . TRP A 1 100 ? -3.92 19.984 14.258 1 97.38 100 TRP A CA 1
ATOM 812 C C . TRP A 1 100 ? -3.715 19.422 15.656 1 97.38 100 TRP A C 1
ATOM 814 O O . TRP A 1 100 ? -4.586 19.547 16.516 1 97.38 100 TRP A O 1
ATOM 824 N N . ASN A 1 101 ? -2.656 18.703 15.906 1 95.69 101 ASN A N 1
ATOM 825 C CA . ASN A 1 101 ? -2.252 18.141 17.188 1 95.69 101 ASN A CA 1
ATOM 826 C C . ASN A 1 101 ? -0.734 18.047 17.312 1 95.69 101 ASN A C 1
ATOM 828 O O . ASN A 1 101 ? -0.01 18.422 16.391 1 95.69 101 ASN A O 1
ATOM 832 N N . ALA A 1 102 ? -0.251 17.625 18.422 1 92.06 102 ALA A N 1
ATOM 833 C CA . ALA A 1 102 ? 1.184 17.609 18.703 1 92.06 102 ALA A CA 1
ATOM 834 C C . ALA A 1 102 ? 1.924 16.688 17.734 1 92.06 102 ALA A C 1
ATOM 836 O O . ALA A 1 102 ? 3.061 16.984 17.344 1 92.06 102 ALA A O 1
ATOM 837 N N . HIS A 1 103 ? 1.32 15.586 17.375 1 92.62 103 HIS A N 1
ATOM 838 C CA . HIS A 1 103 ? 1.942 14.648 16.438 1 92.62 103 HIS A CA 1
ATOM 839 C C . HIS A 1 103 ? 2.119 15.281 15.062 1 92.62 103 HIS A C 1
ATOM 841 O O . HIS A 1 103 ? 3.193 15.18 14.469 1 92.62 103 HIS A O 1
ATOM 847 N N . VAL A 1 104 ? 1.065 15.945 14.562 1 95.25 104 VAL A N 1
ATOM 848 C CA . VAL A 1 104 ? 1.135 16.656 13.289 1 95.25 104 VAL A CA 1
ATOM 849 C C . VAL A 1 104 ? 2.162 17.781 13.383 1 95.25 104 VAL A C 1
ATOM 851 O O . VAL A 1 104 ? 3.039 17.906 12.523 1 95.25 104 VAL A O 1
ATOM 854 N N . ALA A 1 105 ? 2.119 18.562 14.43 1 94.88 105 ALA A N 1
ATOM 855 C CA . ALA A 1 105 ? 2.961 19.75 14.617 1 94.88 105 ALA A CA 1
ATOM 856 C C . ALA A 1 105 ? 4.441 19.375 14.562 1 94.88 105 ALA A C 1
ATOM 858 O O . ALA A 1 105 ? 5.266 20.156 14.094 1 94.88 105 ALA A O 1
ATOM 859 N N . ALA A 1 106 ? 4.766 18.203 15 1 93.25 106 ALA A N 1
ATOM 860 C CA . ALA A 1 106 ? 6.152 17.75 15.062 1 93.25 106 ALA A CA 1
ATOM 861 C C . ALA A 1 106 ? 6.793 17.766 13.68 1 93.25 106 ALA A C 1
ATOM 863 O O . ALA A 1 106 ? 8.008 17.922 13.555 1 93.25 106 ALA A O 1
ATOM 864 N N . TRP A 1 107 ? 5.93 17.672 12.57 1 94.81 107 TRP A N 1
ATOM 865 C CA . TRP A 1 107 ? 6.449 17.578 11.203 1 94.81 107 TRP A CA 1
ATOM 866 C C . TRP A 1 107 ? 6.457 18.953 10.531 1 94.81 107 TRP A C 1
ATOM 868 O O . TRP A 1 107 ? 6.973 19.094 9.422 1 94.81 107 TRP A O 1
ATOM 878 N N . TYR A 1 108 ? 5.918 19.859 11.18 1 96.12 108 TYR A N 1
ATOM 879 C CA . TYR A 1 108 ? 5.766 21.203 10.609 1 96.12 108 TYR A CA 1
ATOM 880 C C . TYR A 1 108 ? 6.316 22.266 11.562 1 96.12 108 TYR A C 1
ATOM 882 O O . TYR A 1 108 ? 5.551 22.969 12.219 1 96.12 108 TYR A O 1
ATOM 890 N N . PRO A 1 109 ? 7.605 22.484 11.477 1 93.38 109 PRO A N 1
ATOM 891 C CA . PRO A 1 109 ? 8.32 23.281 12.477 1 93.38 109 PRO A CA 1
ATOM 892 C C . PRO A 1 109 ? 7.852 24.734 12.531 1 93.38 109 PRO A C 1
ATOM 894 O O . PRO A 1 109 ? 7.941 25.375 13.57 1 93.38 109 PRO A O 1
ATOM 897 N N . GLU A 1 110 ? 7.359 25.219 11.43 1 94.62 110 GLU A N 1
ATOM 898 C CA . GLU A 1 110 ? 6.961 26.625 11.398 1 94.62 110 GLU A CA 1
ATOM 899 C C . GLU A 1 110 ? 5.535 26.797 11.914 1 94.62 110 GLU A C 1
ATOM 901 O O . GLU A 1 110 ? 5.023 27.922 11.961 1 94.62 110 GLU A O 1
ATOM 906 N N . GLY A 1 111 ? 4.91 25.672 12.258 1 93.75 111 GLY A N 1
ATOM 907 C CA . GLY A 1 111 ? 3.625 25.719 12.93 1 93.75 111 GLY A CA 1
ATOM 908 C C . GLY A 1 111 ? 2.449 25.781 11.977 1 93.75 111 GLY A C 1
ATOM 909 O O . GLY A 1 111 ? 2.629 25.75 10.758 1 93.75 111 GLY A O 1
ATOM 910 N N . LYS A 1 112 ? 1.251 25.891 12.578 1 94.06 112 LYS A N 1
ATOM 911 C CA . LYS A 1 112 ? -0.004 25.797 11.836 1 94.06 112 LYS A CA 1
ATOM 912 C C . LYS A 1 112 ? -0.212 27.016 10.945 1 94.06 112 LYS A C 1
ATOM 914 O O . LYS A 1 112 ? -0.994 26.984 9.992 1 94.06 112 LYS A O 1
ATOM 919 N N . ASP A 1 113 ? 0.466 28.156 11.242 1 93.81 113 ASP A N 1
ATOM 920 C CA . ASP A 1 113 ? 0.247 29.406 10.516 1 93.81 113 ASP A CA 1
ATOM 921 C C . ASP A 1 113 ? 1.264 29.562 9.391 1 93.81 113 ASP A C 1
ATOM 923 O O . ASP A 1 113 ? 1.281 30.594 8.703 1 93.81 113 ASP A O 1
ATOM 927 N N . ASP A 1 114 ? 2.154 28.609 9.219 1 95 114 ASP A N 1
ATOM 928 C CA . ASP A 1 114 ? 3.057 28.594 8.07 1 95 114 ASP A CA 1
ATOM 929 C C . ASP A 1 114 ? 2.283 28.766 6.766 1 95 114 ASP A C 1
ATOM 931 O O . ASP A 1 114 ? 1.388 27.969 6.465 1 95 114 ASP A O 1
ATOM 935 N N . PRO A 1 115 ? 2.559 29.797 5.984 1 95.62 115 PRO A N 1
ATOM 936 C CA . PRO A 1 115 ? 1.797 30.062 4.762 1 95.62 115 PRO A CA 1
ATOM 937 C C . PRO A 1 115 ? 1.973 28.969 3.707 1 95.62 115 PRO A C 1
ATOM 939 O O . PRO A 1 115 ? 1.172 28.875 2.773 1 95.62 115 PRO A O 1
ATOM 942 N N . ARG A 1 116 ? 2.994 28.188 3.812 1 95.94 116 ARG A N 1
ATOM 943 C CA . ARG A 1 116 ? 3.219 27.109 2.857 1 95.94 116 ARG A CA 1
ATOM 944 C C . ARG A 1 116 ? 2.369 25.891 3.205 1 95.94 116 ARG A C 1
ATOM 946 O O . ARG A 1 116 ? 2.186 25 2.373 1 95.94 116 ARG A O 1
ATOM 953 N N . LEU A 1 117 ? 1.978 25.766 4.473 1 97.25 117 LEU A N 1
ATOM 954 C CA . LEU A 1 117 ? 1.194 24.625 4.934 1 97.25 117 LEU A CA 1
ATOM 955 C C . LEU A 1 117 ? -0.164 24.578 4.242 1 97.25 117 LEU A C 1
ATOM 957 O O . LEU A 1 117 ? -0.824 25.625 4.098 1 97.25 117 LEU A O 1
ATOM 961 N N . THR A 1 118 ? -0.563 23.438 3.775 1 97.19 118 THR A N 1
ATOM 962 C CA . THR A 1 118 ? -1.854 23.234 3.131 1 97.19 118 THR A CA 1
ATOM 963 C C . THR A 1 118 ? -2.357 21.812 3.393 1 97.19 118 THR A C 1
ATOM 965 O O . THR A 1 118 ? -1.758 21.062 4.168 1 97.19 118 THR A O 1
ATOM 968 N N . MET A 1 119 ? -3.516 21.547 2.84 1 97.56 119 MET A N 1
ATOM 969 C CA . MET A 1 119 ? -4.062 20.203 2.932 1 97.56 119 MET A CA 1
ATOM 970 C C . MET A 1 119 ? -4.367 19.641 1.546 1 97.56 119 MET A C 1
ATOM 972 O O . MET A 1 119 ? -4.551 20.391 0.592 1 97.56 119 MET A O 1
ATOM 976 N N . LEU A 1 120 ? -4.289 18.375 1.409 1 96.94 120 LEU A N 1
ATOM 977 C CA . LEU A 1 120 ? -4.867 17.641 0.289 1 96.94 120 LEU A CA 1
ATOM 978 C C . LEU A 1 120 ? -6.148 16.922 0.709 1 96.94 120 LEU A C 1
ATOM 980 O O . LEU A 1 120 ? -6.266 16.484 1.853 1 96.94 120 LEU A O 1
ATOM 984 N N . CYS A 1 121 ? -7.07 16.859 -0.172 1 96.69 121 CYS A N 1
ATOM 985 C CA . CYS A 1 121 ? -8.305 16.109 0.036 1 96.69 121 CYS A CA 1
ATOM 986 C C . CYS A 1 121 ? -8.477 15.023 -1.023 1 96.69 121 CYS A C 1
ATOM 988 O O . CYS A 1 121 ? -8.484 15.32 -2.221 1 96.69 121 CYS A O 1
ATOM 990 N N . LEU A 1 122 ? -8.5 13.789 -0.632 1 97.31 122 LEU A N 1
ATOM 991 C CA . LEU A 1 122 ? -8.961 12.711 -1.501 1 97.31 122 LEU A CA 1
ATOM 992 C C . LEU A 1 122 ? -10.469 12.508 -1.363 1 97.31 122 LEU A C 1
ATOM 994 O O . LEU A 1 122 ? -10.938 11.984 -0.353 1 97.31 122 LEU A O 1
ATOM 998 N N . ASP A 1 123 ? -11.18 12.969 -2.328 1 96.44 123 ASP A N 1
ATOM 999 C CA . ASP A 1 123 ? -12.609 12.688 -2.41 1 96.44 123 ASP A CA 1
ATOM 1000 C C . ASP A 1 123 ? -12.859 11.289 -2.973 1 96.44 123 ASP A C 1
ATOM 1002 O O . ASP A 1 123 ? -12.852 11.094 -4.191 1 96.44 123 ASP A O 1
ATOM 1006 N N . ALA A 1 124 ? -13.031 10.312 -2.037 1 97.25 124 ALA A N 1
ATOM 1007 C CA . ALA A 1 124 ? -13.078 8.906 -2.408 1 97.25 124 ALA A CA 1
ATOM 1008 C C . ALA A 1 124 ? -14.305 8.602 -3.26 1 97.25 124 ALA A C 1
ATOM 1010 O O . ALA A 1 124 ? -15.422 9 -2.918 1 97.25 124 ALA A O 1
ATOM 1011 N N . THR A 1 125 ? -14.141 7.891 -4.359 1 96.12 125 THR A N 1
ATOM 1012 C CA . THR A 1 125 ? -15.234 7.551 -5.266 1 96.12 125 THR A CA 1
ATOM 1013 C C . THR A 1 125 ? -15.562 6.066 -5.18 1 96.12 125 THR A C 1
ATOM 1015 O O . THR A 1 125 ? -16.734 5.68 -5.211 1 96.12 125 THR A O 1
ATOM 1018 N N . ASP A 1 126 ? -14.641 5.203 -5.094 1 95.62 126 ASP A N 1
ATOM 1019 C CA . ASP A 1 126 ? -14.812 3.76 -4.949 1 95.62 126 ASP A CA 1
ATOM 1020 C C . ASP A 1 126 ? -13.578 3.123 -4.305 1 95.62 126 ASP A C 1
ATOM 1022 O O . ASP A 1 126 ? -12.531 3.756 -4.203 1 95.62 126 ASP A O 1
ATOM 1026 N N . ALA A 1 127 ? -13.766 2.012 -3.766 1 97.5 127 ALA A N 1
ATOM 1027 C CA . ALA A 1 127 ? -12.688 1.274 -3.111 1 97.5 127 ALA A CA 1
ATOM 1028 C C . ALA A 1 127 ? -12.852 -0.229 -3.309 1 97.5 127 ALA A C 1
ATOM 1030 O O . ALA A 1 127 ? -13.977 -0.723 -3.461 1 97.5 127 ALA A O 1
ATOM 1031 N N . ALA A 1 128 ? -11.781 -0.899 -3.461 1 96.81 128 ALA A N 1
ATOM 1032 C CA . ALA A 1 128 ? -11.719 -2.35 -3.305 1 96.81 128 ALA A CA 1
ATOM 1033 C C . ALA A 1 128 ? -11.078 -2.73 -1.974 1 96.81 128 ALA A C 1
ATOM 1035 O O . ALA A 1 128 ? -10.023 -2.195 -1.61 1 96.81 128 ALA A O 1
ATOM 1036 N N . VAL A 1 129 ? -11.719 -3.629 -1.208 1 95.94 129 VAL A N 1
ATOM 1037 C CA . VAL A 1 129 ? -11.289 -3.979 0.141 1 95.94 129 VAL A CA 1
ATOM 1038 C C . VAL A 1 129 ? -11.227 -5.496 0.288 1 95.94 129 VAL A C 1
ATOM 1040 O O . VAL A 1 129 ? -12.141 -6.207 -0.151 1 95.94 129 VAL A O 1
ATOM 1043 N N . TRP A 1 130 ? -10.156 -6.027 0.732 1 94.38 130 TRP A N 1
ATOM 1044 C CA . TRP A 1 130 ? -10 -7.41 1.167 1 94.38 130 TRP A CA 1
ATOM 1045 C C . TRP A 1 130 ? -9.953 -7.504 2.688 1 94.38 130 TRP A C 1
ATOM 1047 O O . TRP A 1 130 ? -9.086 -6.906 3.328 1 94.38 130 TRP A O 1
ATOM 1057 N N . ILE A 1 131 ? -10.836 -8.18 3.291 1 89.31 131 ILE A N 1
ATOM 1058 C CA . ILE A 1 131 ? -10.953 -8.305 4.738 1 89.31 131 ILE A CA 1
ATOM 1059 C C . ILE A 1 131 ? -10.602 -9.727 5.168 1 89.31 131 ILE A C 1
ATOM 1061 O O . ILE A 1 131 ? -11.211 -10.688 4.699 1 89.31 131 ILE A O 1
ATOM 1065 N N . SER A 1 132 ? -9.453 -9.82 5.918 1 80.25 132 SER A N 1
ATOM 1066 C CA . SER A 1 132 ? -9.07 -11.133 6.426 1 80.25 132 SER A CA 1
ATOM 1067 C C . SER A 1 132 ? -9.461 -11.289 7.891 1 80.25 132 SER A C 1
ATOM 1069 O O . SER A 1 132 ? -9.164 -10.43 8.719 1 80.25 132 SER A O 1
ATOM 1071 N N . GLU A 1 133 ? -10.25 -12.32 8.195 1 71.38 133 GLU A N 1
ATOM 1072 C CA . GLU A 1 133 ? -10.703 -12.547 9.562 1 71.38 133 GLU A CA 1
ATOM 1073 C C . GLU A 1 133 ? -10.141 -13.852 10.125 1 71.38 133 GLU A C 1
ATOM 1075 O O . GLU A 1 133 ? -10.641 -14.375 11.125 1 71.38 133 GLU A O 1
ATOM 1080 N N . VAL A 1 134 ? -9.133 -14.18 9.469 1 74.06 134 VAL A N 1
ATOM 1081 C CA . VAL A 1 134 ? -8.883 -15.539 9.938 1 74.06 134 VAL A CA 1
ATOM 1082 C C . VAL A 1 134 ? -7.602 -15.57 10.766 1 74.06 134 VAL A C 1
ATOM 1084 O O . VAL A 1 134 ? -6.609 -14.938 10.406 1 74.06 134 VAL A O 1
ATOM 1087 N N . GLY A 1 135 ? -7.645 -16.109 11.938 1 76.31 135 GLY A N 1
ATOM 1088 C CA . GLY A 1 135 ? -6.457 -16.391 12.727 1 76.31 135 GLY A CA 1
ATOM 1089 C C . GLY A 1 135 ? -5.555 -17.438 12.102 1 76.31 135 GLY A C 1
ATOM 1090 O O . GLY A 1 135 ? -5.91 -18.031 11.078 1 76.31 135 GLY A O 1
ATOM 1091 N N . PRO A 1 136 ? -4.391 -17.609 12.664 1 80 136 PRO A N 1
ATOM 1092 C CA . P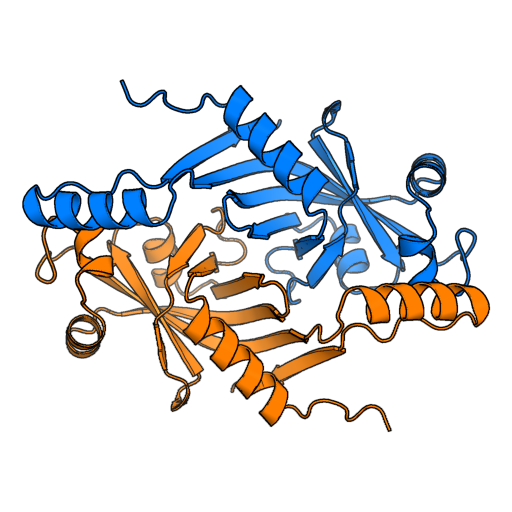RO A 1 136 ? -3.42 -18.547 12.078 1 80 136 PRO A CA 1
ATOM 1093 C C . PRO A 1 136 ? -3.922 -19.984 12.039 1 80 136 PRO A C 1
ATOM 1095 O O . PRO A 1 136 ? -3.639 -20.719 11.094 1 80 136 PRO A O 1
ATOM 1098 N N . VAL A 1 137 ? -4.602 -20.375 13.031 1 82.31 137 VAL A N 1
ATOM 1099 C CA . VAL A 1 137 ? -5.113 -21.75 13.086 1 82.31 137 VAL A CA 1
ATOM 1100 C C . VAL A 1 137 ? -6.152 -21.953 11.984 1 82.31 137 VAL A C 1
ATOM 1102 O O . VAL A 1 137 ? -6.082 -22.938 11.234 1 82.31 137 VAL A O 1
ATOM 1105 N N . ARG A 1 138 ? -7.008 -21.078 11.961 1 85 138 ARG A N 1
ATOM 1106 C CA . ARG A 1 138 ? -8.031 -21.172 10.93 1 85 138 ARG A CA 1
ATOM 1107 C C . ARG A 1 138 ? -7.414 -21.062 9.539 1 85 138 ARG A C 1
ATOM 1109 O O . ARG A 1 138 ? -7.879 -21.719 8.594 1 85 138 ARG A O 1
ATOM 1116 N N . TYR A 1 139 ? -6.438 -20.281 9.422 1 84.44 139 TYR A N 1
ATOM 1117 C CA . TYR A 1 139 ? -5.754 -20.156 8.141 1 84.44 139 TYR A CA 1
ATOM 1118 C C . TYR A 1 139 ? -5.156 -21.5 7.711 1 84.44 139 TYR A C 1
ATOM 1120 O O . TYR A 1 139 ? -5.359 -21.938 6.578 1 84.44 139 TYR A O 1
ATOM 1128 N N . ALA A 1 140 ? -4.469 -22.094 8.641 1 85.44 140 ALA A N 1
ATOM 1129 C CA . ALA A 1 140 ? -3.875 -23.391 8.359 1 85.44 140 ALA A CA 1
ATOM 1130 C C . ALA A 1 140 ? -4.945 -24.406 7.969 1 85.44 140 ALA A C 1
ATOM 1132 O O . ALA A 1 140 ? -4.762 -25.188 7.031 1 85.44 140 ALA A O 1
ATOM 1133 N N . TRP A 1 141 ? -5.992 -24.344 8.641 1 85.75 141 TRP A N 1
ATOM 1134 C CA . TRP A 1 141 ? -7.098 -25.25 8.344 1 85.75 141 TRP A CA 1
ATOM 1135 C C . TRP A 1 141 ? -7.648 -24.984 6.941 1 85.75 141 TRP A C 1
ATOM 1137 O O . TRP A 1 141 ? -7.914 -25.922 6.191 1 85.75 141 TRP A O 1
ATOM 1147 N N . GLU A 1 142 ? -7.762 -23.781 6.605 1 87.38 142 GLU A N 1
ATOM 1148 C CA . GLU A 1 142 ? -8.297 -23.422 5.297 1 87.38 142 GLU A CA 1
ATOM 1149 C C . GLU A 1 142 ? -7.355 -23.844 4.176 1 87.38 142 GLU A C 1
ATOM 1151 O O . GLU A 1 142 ? -7.805 -24.25 3.104 1 87.38 142 GLU A O 1
ATOM 1156 N N . ILE A 1 143 ? -6.141 -23.766 4.402 1 87.81 143 ILE A N 1
ATOM 1157 C CA . ILE A 1 143 ? -5.156 -24.203 3.418 1 87.81 143 ILE A CA 1
ATOM 1158 C C . ILE A 1 143 ? -5.258 -25.719 3.217 1 87.81 143 ILE A C 1
ATOM 1160 O O . ILE A 1 143 ? -5.301 -26.203 2.082 1 87.81 143 ILE A O 1
ATOM 1164 N N . ALA A 1 144 ? -5.266 -26.453 4.277 1 89.5 144 ALA A N 1
ATOM 1165 C CA . ALA A 1 144 ? -5.395 -27.906 4.195 1 89.5 144 ALA A CA 1
ATOM 1166 C C . ALA A 1 144 ? -6.684 -28.312 3.484 1 89.5 144 ALA A C 1
ATOM 1168 O O . ALA A 1 144 ? -6.672 -29.188 2.611 1 89.5 144 ALA A O 1
ATOM 1169 N N . ARG A 1 145 ? -7.68 -27.703 3.832 1 88.56 145 ARG A N 1
ATOM 1170 C CA . ARG A 1 145 ? -8.977 -27.984 3.229 1 88.56 145 ARG A CA 1
ATOM 1171 C C . ARG A 1 145 ? -8.961 -27.688 1.733 1 88.56 145 ARG A C 1
ATOM 1173 O O . ARG A 1 145 ? -9.477 -28.469 0.933 1 88.56 145 ARG A O 1
ATOM 1180 N N . ALA A 1 146 ? -8.484 -26.516 1.42 1 88.31 146 ALA A N 1
ATOM 1181 C CA . ALA A 1 146 ? -8.414 -26.125 0.014 1 88.31 146 ALA A CA 1
ATOM 1182 C C . ALA A 1 146 ? -7.621 -27.141 -0.797 1 88.31 146 ALA A C 1
ATOM 1184 O O . ALA A 1 146 ? -8.016 -27.5 -1.908 1 88.31 146 ALA A O 1
ATOM 1185 N N . ASN A 1 147 ? -6.602 -27.609 -0.299 1 89.56 147 ASN A N 1
ATOM 1186 C CA . ASN A 1 147 ? -5.766 -28.594 -0.993 1 89.56 147 ASN A CA 1
ATOM 1187 C C . ASN A 1 147 ? -6.465 -29.938 -1.117 1 89.56 147 ASN A C 1
ATOM 1189 O O . ASN A 1 147 ? -6.281 -30.641 -2.109 1 89.56 147 ASN A O 1
ATOM 1193 N N . ALA A 1 148 ? -7.25 -30.281 -0.186 1 90.38 148 ALA A N 1
ATOM 1194 C CA . ALA A 1 148 ? -7.93 -31.562 -0.151 1 90.38 148 ALA A CA 1
ATOM 1195 C C . ALA A 1 148 ? -9.172 -31.562 -1.039 1 90.38 148 ALA A C 1
ATOM 1197 O O . ALA A 1 148 ? -9.516 -32.594 -1.646 1 90.38 148 ALA A O 1
ATOM 1198 N N . THR A 1 149 ? -9.836 -30.453 -1.119 1 89.38 149 THR A N 1
ATOM 1199 C CA . THR A 1 149 ? -11.148 -30.406 -1.748 1 89.38 149 THR A CA 1
ATOM 1200 C C . THR A 1 149 ? -11.07 -29.781 -3.133 1 89.38 149 THR A C 1
ATOM 1202 O O . THR A 1 149 ? -12.008 -29.875 -3.926 1 89.38 149 THR A O 1
ATOM 1205 N N . GLY A 1 150 ? -10.07 -29.016 -3.412 1 86.44 150 GLY A N 1
ATOM 1206 C CA . GLY A 1 150 ? -9.938 -28.312 -4.672 1 86.44 150 GLY A CA 1
ATOM 1207 C C . GLY A 1 150 ? -10.703 -27 -4.699 1 86.44 150 GLY A C 1
ATOM 1208 O O . GLY A 1 150 ? -11.008 -26.469 -5.773 1 86.44 150 GLY A O 1
ATOM 1209 N N . ARG A 1 151 ? -11.094 -26.609 -3.555 1 87.25 151 ARG A N 1
ATOM 1210 C CA . ARG A 1 151 ? -11.734 -25.312 -3.408 1 87.25 151 ARG A CA 1
ATOM 1211 C C . ARG A 1 151 ? -10.734 -24.266 -2.902 1 87.25 151 ARG A C 1
ATOM 1213 O O . ARG A 1 151 ? -9.773 -24.609 -2.207 1 87.25 151 ARG A O 1
ATOM 1220 N N . THR A 1 152 ? -10.898 -23.016 -3.217 1 88.5 152 THR A N 1
ATOM 1221 C CA . THR A 1 152 ? -9.984 -21.984 -2.756 1 88.5 152 THR A CA 1
ATOM 1222 C C . THR A 1 152 ? -10.234 -21.656 -1.282 1 88.5 152 THR A C 1
ATOM 1224 O O . THR A 1 152 ? -11.336 -21.875 -0.772 1 88.5 152 THR A O 1
ATOM 1227 N N . PRO A 1 153 ? -9.219 -21.172 -0.589 1 87.56 153 PRO A N 1
ATOM 1228 C CA . PRO A 1 153 ? -9.375 -20.859 0.833 1 87.56 153 PRO A CA 1
ATOM 1229 C C . PRO A 1 153 ? -10.414 -19.766 1.086 1 87.56 153 PRO A C 1
ATOM 1231 O O . PRO A 1 153 ? -10.523 -18.812 0.298 1 87.56 153 PRO A O 1
ATOM 1234 N N . ASP A 1 154 ? -11.133 -20 2.146 1 82.19 154 ASP A N 1
ATOM 1235 C CA . ASP A 1 154 ? -12.07 -18.984 2.611 1 82.19 154 ASP A CA 1
ATOM 1236 C C . ASP A 1 154 ? -11.438 -18.094 3.688 1 82.19 154 ASP A C 1
ATOM 1238 O O . ASP A 1 154 ? -11.836 -18.156 4.852 1 82.19 154 ASP A O 1
ATOM 1242 N N . VAL A 1 155 ? -10.391 -17.359 3.387 1 79.62 155 VAL A N 1
ATOM 1243 C CA . VAL A 1 155 ? -9.609 -16.641 4.383 1 79.62 155 VAL A CA 1
ATOM 1244 C C . VAL A 1 155 ? -9.781 -15.133 4.172 1 79.62 155 VAL A C 1
ATOM 1246 O O . VAL A 1 155 ? -9.398 -14.336 5.027 1 79.62 155 VAL A O 1
ATOM 1249 N N . GLY A 1 156 ? -10.375 -14.68 3.102 1 75.12 156 GLY A N 1
ATOM 1250 C CA . GLY A 1 156 ? -10.57 -13.266 2.812 1 75.12 156 GLY A CA 1
ATOM 1251 C C . GLY A 1 156 ? -11.586 -13.016 1.711 1 75.12 156 GLY A C 1
ATOM 1252 O O . GLY A 1 156 ? -11.781 -13.859 0.834 1 75.12 156 GLY A O 1
ATOM 1253 N N . ASP A 1 157 ? -12.391 -11.945 1.958 1 80.69 157 ASP A N 1
ATOM 1254 C CA . ASP A 1 157 ? -13.375 -11.578 0.944 1 80.69 157 ASP A CA 1
ATOM 1255 C C . ASP A 1 157 ? -13.078 -10.203 0.364 1 80.69 157 ASP A C 1
ATOM 1257 O O . ASP A 1 157 ? -12.75 -9.266 1.102 1 80.69 157 ASP A O 1
ATOM 1261 N N . ARG A 1 158 ? -12.945 -10.258 -0.924 1 83.94 158 ARG A N 1
ATOM 1262 C CA . ARG A 1 158 ? -12.875 -8.961 -1.591 1 83.94 158 ARG A CA 1
ATOM 1263 C C . ARG A 1 158 ? -14.25 -8.32 -1.695 1 83.94 158 ARG A C 1
ATOM 1265 O O . ARG A 1 158 ? -15.234 -9 -2.01 1 83.94 158 ARG A O 1
ATOM 1272 N N . ARG A 1 159 ? -14.289 -7.004 -1.342 1 83.12 159 ARG A N 1
ATOM 1273 C CA . ARG A 1 159 ? -15.5 -6.211 -1.524 1 83.12 159 ARG A CA 1
ATOM 1274 C C . ARG A 1 159 ? -15.203 -4.926 -2.287 1 83.12 159 ARG A C 1
ATOM 1276 O O . ARG A 1 159 ? -14.188 -4.273 -2.045 1 83.12 159 ARG A O 1
ATOM 1283 N N . ASP A 1 160 ? -16.094 -4.734 -3.27 1 88.75 160 ASP A N 1
ATOM 1284 C CA . ASP A 1 160 ? -16.062 -3.447 -3.957 1 88.75 160 ASP A CA 1
ATOM 1285 C C . ASP A 1 160 ? -17.062 -2.475 -3.336 1 88.75 160 ASP A C 1
ATOM 1287 O O . ASP A 1 160 ? -18.234 -2.822 -3.125 1 88.75 160 ASP A O 1
ATOM 1291 N N . ILE A 1 161 ? -16.531 -1.325 -3.008 1 87.69 161 ILE A N 1
ATOM 1292 C CA . ILE A 1 161 ? -17.359 -0.312 -2.369 1 87.69 161 ILE A CA 1
ATOM 1293 C C . ILE A 1 161 ? -17.516 0.89 -3.299 1 87.69 161 ILE A C 1
ATOM 1295 O O . ILE A 1 161 ? -16.516 1.429 -3.797 1 87.69 161 ILE A O 1
ATOM 1299 N N . ASN A 1 162 ? -18.734 1.229 -3.547 1 88.75 162 ASN A N 1
ATOM 1300 C CA . ASN A 1 162 ? -19.031 2.496 -4.211 1 88.75 162 ASN A CA 1
ATOM 1301 C C . ASN A 1 162 ? -19.219 3.627 -3.203 1 88.75 162 ASN A C 1
ATOM 1303 O O . ASN A 1 162 ? -20.094 3.559 -2.346 1 88.75 162 ASN A O 1
ATOM 1307 N N . LEU A 1 163 ? -18.375 4.594 -3.248 1 86.75 163 LEU A N 1
ATOM 1308 C CA . LEU A 1 163 ? -18.375 5.648 -2.24 1 86.75 163 LEU A CA 1
ATOM 1309 C C . LEU A 1 163 ? -18.953 6.938 -2.807 1 86.75 163 LEU A C 1
ATOM 1311 O O . LEU A 1 163 ? -18.875 7.992 -2.172 1 86.75 163 LEU A O 1
ATOM 1315 N N . HIS A 1 164 ? -19.438 6.914 -4.074 1 75.12 164 HIS A N 1
ATOM 1316 C CA . HIS A 1 164 ? -20.141 8.062 -4.637 1 75.12 164 HIS A CA 1
ATOM 1317 C C . HIS A 1 164 ? -21.422 7.621 -5.34 1 75.12 164 HIS A C 1
ATOM 1319 O O . HIS A 1 164 ? -21.516 6.496 -5.836 1 75.12 164 HIS A O 1
ATOM 1325 N N . MET B 1 1 ? 26.469 10.383 14.727 1 33.31 1 MET B N 1
ATOM 1326 C CA . MET B 1 1 ? 26.047 10.758 13.383 1 33.31 1 MET B CA 1
ATOM 1327 C C . MET B 1 1 ? 24.953 9.836 12.875 1 33.31 1 MET B C 1
ATOM 1329 O O . MET B 1 1 ? 25.016 8.617 13.055 1 33.31 1 MET B O 1
ATOM 1333 N N . ALA B 1 2 ? 23.734 10.18 12.977 1 45.22 2 ALA B N 1
ATOM 1334 C CA . ALA B 1 2 ? 22.641 9.273 12.648 1 45.22 2 ALA B CA 1
ATOM 1335 C C . ALA B 1 2 ? 22.922 8.5 11.367 1 45.22 2 ALA B C 1
ATOM 1337 O O . ALA B 1 2 ? 23.312 9.086 10.352 1 45.22 2 ALA B O 1
ATOM 1338 N N . HIS B 1 3 ? 23.578 7.398 11.383 1 54.62 3 HIS B N 1
ATOM 1339 C CA . HIS B 1 3 ? 24.078 6.613 10.258 1 54.62 3 HIS B CA 1
ATOM 1340 C C . HIS B 1 3 ? 23.047 6.531 9.141 1 54.62 3 HIS B C 1
ATOM 1342 O O . HIS B 1 3 ? 21.891 6.152 9.383 1 54.62 3 HIS B O 1
ATOM 1348 N N . GLU B 1 4 ? 23.156 7.508 8.18 1 68.12 4 GLU B N 1
ATOM 1349 C CA . GLU B 1 4 ? 22.312 7.535 6.992 1 68.12 4 GLU B CA 1
ATOM 1350 C C . GLU B 1 4 ? 22.344 6.195 6.258 1 68.12 4 GLU B C 1
ATOM 1352 O O . GLU B 1 4 ? 23.422 5.652 5.992 1 68.12 4 GLU B O 1
ATOM 1357 N N . VAL B 1 5 ? 21.359 5.5 6.32 1 77.81 5 VAL B N 1
ATOM 1358 C CA . VAL B 1 5 ? 21.203 4.23 5.617 1 77.81 5 VAL B CA 1
ATOM 1359 C C . VAL B 1 5 ? 21.641 4.391 4.16 1 77.81 5 VAL B C 1
ATOM 1361 O O . VAL B 1 5 ? 21.188 5.309 3.469 1 77.81 5 VAL B O 1
ATOM 1364 N N . THR B 1 6 ? 22.719 3.701 3.721 1 83.31 6 THR B N 1
ATOM 1365 C CA . THR B 1 6 ? 23.188 3.732 2.34 1 83.31 6 THR B CA 1
ATOM 1366 C C . THR B 1 6 ? 22.125 3.148 1.399 1 83.31 6 THR B C 1
ATOM 13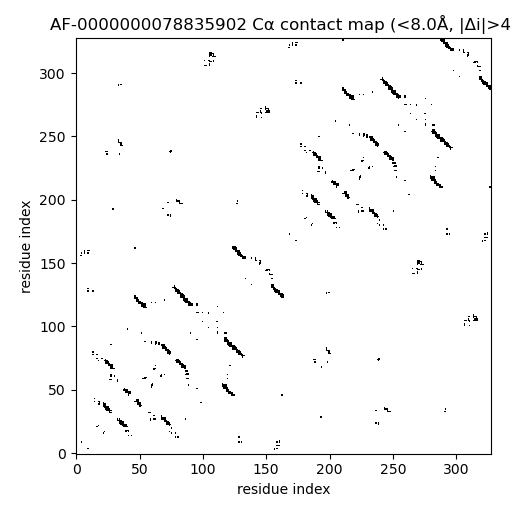68 O O . THR B 1 6 ? 21.172 2.531 1.849 1 83.31 6 THR B O 1
ATOM 1371 N N . GLN B 1 7 ? 22.344 3.414 0.121 1 86.19 7 GLN B N 1
ATOM 1372 C CA . GLN B 1 7 ? 21.438 2.836 -0.874 1 86.19 7 GLN B CA 1
ATOM 1373 C C . GLN B 1 7 ? 21.438 1.312 -0.784 1 86.19 7 GLN B C 1
ATOM 1375 O O . GLN B 1 7 ? 20.375 0.688 -0.861 1 86.19 7 GLN B O 1
ATOM 1380 N N . ALA B 1 8 ? 22.641 0.743 -0.667 1 89.5 8 ALA B N 1
ATOM 1381 C CA . ALA B 1 8 ? 22.766 -0.71 -0.583 1 89.5 8 ALA B CA 1
ATOM 1382 C C . ALA B 1 8 ? 22.047 -1.252 0.645 1 89.5 8 ALA B C 1
ATOM 1384 O O . ALA B 1 8 ? 21.359 -2.273 0.568 1 89.5 8 ALA B O 1
ATOM 1385 N N . GLU B 1 9 ? 22.172 -0.6 1.714 1 89.88 9 GLU B N 1
ATOM 1386 C CA . GLU B 1 9 ? 21.516 -1.012 2.945 1 89.88 9 GLU B CA 1
ATOM 1387 C C . GLU B 1 9 ? 20 -0.874 2.828 1 89.88 9 GLU B C 1
ATOM 1389 O O . GLU B 1 9 ? 19.25 -1.727 3.312 1 89.88 9 GLU B O 1
ATOM 1394 N N . ALA B 1 10 ? 19.547 0.243 2.219 1 90.75 10 ALA B N 1
ATOM 1395 C CA . ALA B 1 10 ? 18.125 0.466 2.016 1 90.75 10 ALA B CA 1
ATOM 1396 C C . ALA B 1 10 ? 17.516 -0.617 1.125 1 90.75 10 ALA B C 1
ATOM 1398 O O . ALA B 1 10 ? 16.422 -1.104 1.391 1 90.75 10 ALA B O 1
ATOM 1399 N N . GLN B 1 11 ? 18.266 -0.945 0.101 1 93.94 11 GLN B N 1
ATOM 1400 C CA . GLN B 1 11 ? 17.797 -2.006 -0.787 1 93.94 11 GLN B CA 1
ATOM 1401 C C . GLN B 1 11 ? 17.703 -3.34 -0.05 1 93.94 11 GLN B C 1
ATOM 1403 O O . GLN B 1 11 ? 16.75 -4.09 -0.234 1 93.94 11 GLN B O 1
ATOM 1408 N N . ASP B 1 12 ? 18.688 -3.664 0.736 1 94.88 12 ASP B N 1
ATOM 1409 C CA . ASP B 1 12 ? 18.688 -4.898 1.514 1 94.88 12 ASP B CA 1
ATOM 1410 C C . ASP B 1 12 ? 17.484 -4.945 2.455 1 94.88 12 ASP B C 1
ATOM 1412 O O . ASP B 1 12 ? 16.812 -5.977 2.566 1 94.88 12 ASP B O 1
ATOM 1416 N N . ARG B 1 13 ? 17.234 -3.857 3.105 1 92.56 13 ARG B N 1
ATOM 1417 C CA . ARG B 1 13 ? 16.094 -3.791 4.02 1 92.56 13 ARG B CA 1
ATOM 1418 C C . ARG B 1 13 ? 14.781 -3.961 3.27 1 92.56 13 ARG B C 1
ATOM 1420 O O . ARG B 1 13 ? 13.859 -4.625 3.758 1 92.56 13 ARG B O 1
ATOM 1427 N N . LEU B 1 14 ? 14.734 -3.305 2.127 1 96.06 14 LEU B N 1
ATOM 1428 C CA . LEU B 1 14 ? 13.555 -3.447 1.28 1 96.06 14 LEU B CA 1
ATOM 1429 C C . LEU B 1 14 ? 13.32 -4.91 0.916 1 96.06 14 LEU B C 1
ATOM 1431 O O . LEU B 1 14 ? 12.227 -5.434 1.113 1 96.06 14 LEU B O 1
ATOM 1435 N N . TRP B 1 15 ? 14.352 -5.531 0.406 1 97.38 15 TRP B N 1
ATOM 1436 C CA . TRP B 1 15 ? 14.203 -6.91 -0.046 1 97.38 15 TRP B CA 1
ATOM 1437 C C . TRP B 1 15 ? 13.938 -7.844 1.13 1 97.38 15 TRP B C 1
ATOM 1439 O O . TRP B 1 15 ? 13.141 -8.781 1.017 1 97.38 15 TRP B O 1
ATOM 1449 N N . ASP B 1 16 ? 14.539 -7.605 2.281 1 96.94 16 ASP B N 1
ATOM 1450 C CA . ASP B 1 16 ? 14.227 -8.367 3.486 1 96.94 16 ASP B CA 1
ATOM 1451 C C . ASP B 1 16 ? 12.742 -8.258 3.83 1 96.94 16 ASP B C 1
ATOM 1453 O O . ASP B 1 16 ? 12.109 -9.25 4.199 1 96.94 16 ASP B O 1
ATOM 1457 N N . ALA B 1 17 ? 12.227 -7.039 3.752 1 95.88 17 ALA B N 1
ATOM 1458 C CA . ALA B 1 17 ? 10.82 -6.809 4.062 1 95.88 17 ALA B CA 1
ATOM 1459 C C . ALA B 1 17 ? 9.914 -7.555 3.086 1 95.88 17 ALA B C 1
ATOM 1461 O O . ALA B 1 17 ? 8.922 -8.164 3.492 1 95.88 17 ALA B O 1
ATOM 1462 N N . VAL B 1 18 ? 10.227 -7.516 1.791 1 97.12 18 VAL B N 1
ATOM 1463 C CA . VAL B 1 18 ? 9.445 -8.219 0.782 1 97.12 18 VAL B CA 1
ATOM 1464 C C . VAL B 1 18 ? 9.453 -9.719 1.066 1 97.12 18 VAL B C 1
ATOM 1466 O O . VAL B 1 18 ? 8.414 -10.375 0.995 1 97.12 18 VAL B O 1
ATOM 1469 N N . GLU B 1 19 ? 10.633 -10.242 1.367 1 96.88 19 GLU B N 1
ATOM 1470 C CA . GLU B 1 19 ? 10.758 -11.672 1.622 1 96.88 19 GLU B CA 1
ATOM 1471 C C . GLU B 1 19 ? 9.984 -12.078 2.873 1 96.88 19 GLU B C 1
ATOM 1473 O O . GLU B 1 19 ? 9.328 -13.125 2.893 1 96.88 19 GLU B O 1
ATOM 1478 N N . LYS B 1 20 ? 10.102 -11.305 3.879 1 95.38 20 LYS B N 1
ATOM 1479 C CA . LYS B 1 20 ? 9.492 -11.617 5.168 1 95.38 20 LYS B CA 1
ATOM 1480 C C . LYS B 1 20 ? 7.969 -11.523 5.094 1 95.38 20 LYS B C 1
ATOM 1482 O O . LYS B 1 20 ? 7.258 -12.336 5.691 1 95.38 20 LYS B O 1
ATOM 1487 N N . HIS B 1 21 ? 7.402 -10.555 4.43 1 93.12 21 HIS B N 1
ATOM 1488 C CA . HIS B 1 21 ? 5.969 -10.297 4.457 1 93.12 21 HIS B CA 1
ATOM 1489 C C . HIS B 1 21 ? 5.289 -10.836 3.203 1 93.12 21 HIS B C 1
ATOM 1491 O O . HIS B 1 21 ? 4.141 -11.289 3.258 1 93.12 21 HIS B O 1
ATOM 1497 N N . GLN B 1 22 ? 5.867 -10.805 2.037 1 92.94 22 GLN B N 1
ATOM 1498 C CA . GLN B 1 22 ? 5.586 -11.383 0.729 1 92.94 22 GLN B CA 1
ATOM 1499 C C . GLN B 1 22 ? 4.379 -10.719 0.079 1 92.94 22 GLN B C 1
ATOM 1501 O O . GLN B 1 22 ? 4.293 -10.633 -1.147 1 92.94 22 GLN B O 1
ATOM 1506 N N . ILE B 1 23 ? 3.381 -10.258 0.979 1 96.62 23 ILE B N 1
ATOM 1507 C CA . ILE B 1 23 ? 2.178 -9.703 0.372 1 96.62 23 ILE B CA 1
ATOM 1508 C C . ILE B 1 23 ? 2.295 -8.188 0.289 1 96.62 23 ILE B C 1
ATOM 1510 O O . ILE B 1 23 ? 2.65 -7.527 1.271 1 96.62 23 ILE B O 1
ATOM 1514 N N . GLY B 1 24 ? 2.068 -7.605 -0.791 1 98.12 24 GLY B N 1
ATOM 1515 C CA . GLY B 1 24 ? 1.928 -6.188 -1.082 1 98.12 24 GLY B CA 1
ATOM 1516 C C . GLY B 1 24 ? 0.827 -5.891 -2.082 1 98.12 24 GLY B C 1
ATOM 1517 O O . GLY B 1 24 ? 0.109 -6.797 -2.512 1 98.12 24 GLY B O 1
ATOM 1518 N N . MET B 1 25 ? 0.607 -4.637 -2.391 1 98.75 25 MET B N 1
ATOM 1519 C CA . MET B 1 25 ? -0.412 -4.211 -3.344 1 98.75 25 MET B CA 1
ATOM 1520 C C . MET B 1 25 ? 0.202 -3.941 -4.715 1 98.75 25 MET B C 1
ATOM 1522 O O . MET B 1 25 ? 1.07 -3.078 -4.852 1 98.75 25 MET B O 1
ATOM 1526 N N . LEU B 1 26 ? -0.274 -4.695 -5.684 1 98.25 26 LEU B N 1
ATOM 1527 C CA . LEU B 1 26 ? 0.249 -4.59 -7.039 1 98.25 26 LEU B CA 1
ATOM 1528 C C . LEU B 1 26 ? -0.786 -3.971 -7.973 1 98.25 26 LEU B C 1
ATOM 1530 O O . LEU B 1 26 ? -1.967 -4.32 -7.914 1 98.25 26 LEU B O 1
ATOM 1534 N N . GLY B 1 27 ? -0.372 -3.102 -8.828 1 96.19 27 GLY B N 1
ATOM 1535 C CA . GLY B 1 27 ? -1.235 -2.535 -9.852 1 96.19 27 GLY B CA 1
ATOM 1536 C C . GLY B 1 27 ? -0.469 -1.929 -11.016 1 96.19 27 GLY B C 1
ATOM 1537 O O . GLY B 1 27 ? 0.761 -1.856 -10.984 1 96.19 27 GLY B O 1
ATOM 1538 N N . VAL B 1 28 ? -1.213 -1.65 -12 1 94.69 28 VAL B N 1
ATOM 1539 C CA . VAL B 1 28 ? -0.706 -0.915 -13.148 1 94.69 28 VAL B CA 1
ATOM 1540 C C . VAL B 1 28 ? -1.237 0.516 -13.125 1 94.69 28 VAL B C 1
ATOM 1542 O O . VAL B 1 28 ? -2.451 0.733 -13.094 1 94.69 28 VAL B O 1
ATOM 1545 N N . SER B 1 29 ? -0.31 1.406 -13.18 1 88.62 29 SER B N 1
ATOM 1546 C CA . SER B 1 29 ? -0.688 2.811 -13.07 1 88.62 29 SER B CA 1
ATOM 1547 C C . SER B 1 29 ? -1.581 3.236 -14.227 1 88.62 29 SER B C 1
ATOM 1549 O O . SER B 1 29 ? -1.254 2.992 -15.391 1 88.62 29 SER B O 1
ATOM 1551 N N . GLY B 1 30 ? -2.748 3.812 -13.852 1 83.94 30 GLY B N 1
ATOM 1552 C CA . GLY B 1 30 ? -3.586 4.469 -14.844 1 83.94 30 GLY B CA 1
ATOM 1553 C C . GLY B 1 30 ? -4.43 3.496 -15.648 1 83.94 30 GLY B C 1
ATOM 1554 O O . GLY B 1 30 ? -5.008 3.867 -16.672 1 83.94 30 GLY B O 1
ATOM 1555 N N . ASP B 1 31 ? -4.477 2.221 -15.289 1 87.94 31 ASP B N 1
ATOM 1556 C CA . ASP B 1 31 ? -5.223 1.262 -16.094 1 87.94 31 ASP B CA 1
ATOM 1557 C C . ASP B 1 31 ? -6.691 1.223 -15.68 1 87.94 31 ASP B C 1
ATOM 1559 O O . ASP B 1 31 ? -7.484 0.473 -16.25 1 87.94 31 ASP B O 1
ATOM 1563 N N . GLY B 1 32 ? -7.023 1.972 -14.688 1 87.69 32 GLY B N 1
ATOM 1564 C CA . GLY B 1 32 ? -8.414 2.088 -14.273 1 87.69 32 GLY B CA 1
ATOM 1565 C C . GLY B 1 32 ? -8.844 0.999 -13.305 1 87.69 32 GLY B C 1
ATOM 1566 O O . GLY B 1 32 ? -9.992 0.972 -12.859 1 87.69 32 GLY B O 1
ATOM 1567 N N . HIS B 1 33 ? -7.977 0.122 -12.969 1 92.31 33 HIS B N 1
ATOM 1568 C CA . HIS B 1 33 ? -8.281 -0.952 -12.023 1 92.31 33 HIS B CA 1
ATOM 1569 C C . HIS B 1 33 ? -7.645 -0.687 -10.664 1 92.31 33 HIS B C 1
ATOM 1571 O O . HIS B 1 33 ? -6.645 0.028 -10.57 1 92.31 33 HIS B O 1
ATOM 1577 N N . HIS B 1 34 ? -8.234 -1.228 -9.625 1 95.62 34 HIS B N 1
ATOM 1578 C CA . HIS B 1 34 ? -7.691 -1.115 -8.273 1 95.62 34 HIS B CA 1
ATOM 1579 C C . HIS B 1 34 ? -6.418 -1.942 -8.125 1 95.62 34 HIS B C 1
ATOM 1581 O O . HIS B 1 34 ? -6.289 -3.008 -8.734 1 95.62 34 HIS B O 1
ATOM 1587 N N . TYR B 1 35 ? -5.465 -1.389 -7.336 1 96.94 35 TYR B N 1
ATOM 1588 C CA . TYR B 1 35 ? -4.391 -2.252 -6.863 1 96.94 35 TYR B CA 1
ATOM 1589 C C . TYR B 1 35 ? -4.945 -3.416 -6.051 1 96.94 35 TYR B C 1
ATOM 1591 O O . TYR B 1 35 ? -6.004 -3.299 -5.43 1 96.94 35 TYR B O 1
ATOM 1599 N N . GLN B 1 36 ? -4.266 -4.48 -6.09 1 97.31 36 GLN B N 1
ATOM 1600 C CA . GLN B 1 36 ? -4.77 -5.66 -5.387 1 97.31 36 GLN B CA 1
ATOM 1601 C C . GLN B 1 36 ? -3.645 -6.379 -4.648 1 97.31 36 GLN B C 1
ATOM 1603 O O . GLN B 1 36 ? -2.48 -6.305 -5.051 1 97.31 36 GLN B O 1
ATOM 1608 N N . PRO B 1 37 ? -4 -7.031 -3.529 1 97.25 37 PRO B N 1
ATOM 1609 C CA . PRO B 1 37 ? -2.965 -7.777 -2.809 1 97.25 37 PRO B CA 1
ATOM 1610 C C . PRO B 1 37 ? -2.428 -8.961 -3.605 1 97.25 37 PRO B C 1
ATOM 1612 O O . PRO B 1 37 ? -3.205 -9.734 -4.172 1 97.25 37 PRO B O 1
ATOM 1615 N N . MET B 1 38 ? -1.127 -9.031 -3.668 1 97.56 38 MET B N 1
ATOM 1616 C CA . MET B 1 38 ? -0.454 -10.141 -4.34 1 97.56 38 MET B CA 1
ATOM 1617 C C . MET B 1 38 ? 0.726 -10.641 -3.512 1 97.56 38 MET B C 1
ATOM 1619 O O . MET B 1 38 ? 1.415 -9.852 -2.863 1 97.56 38 MET B O 1
ATOM 1623 N N . THR B 1 39 ? 0.915 -11.945 -3.525 1 97.44 39 THR B N 1
ATOM 1624 C CA . THR B 1 39 ? 2.098 -12.547 -2.922 1 97.44 39 THR B CA 1
ATOM 1625 C C . THR B 1 39 ? 3.291 -12.461 -3.871 1 97.44 39 THR B C 1
ATOM 1627 O O . THR B 1 39 ? 3.227 -12.953 -5 1 97.44 39 THR B O 1
ATOM 1630 N N . ALA B 1 40 ? 4.32 -11.922 -3.402 1 98.38 40 ALA B N 1
ATOM 1631 C CA . ALA B 1 40 ? 5.508 -11.711 -4.223 1 98.38 40 ALA B CA 1
ATOM 1632 C C . ALA B 1 40 ? 6.562 -12.781 -3.941 1 98.38 40 ALA B C 1
ATOM 1634 O O . ALA B 1 40 ? 6.801 -13.133 -2.783 1 98.38 40 ALA B O 1
ATOM 1635 N N . PHE B 1 41 ? 7.129 -13.281 -4.965 1 98.25 41 PHE B N 1
ATOM 1636 C CA . PHE B 1 41 ? 8.328 -14.109 -4.906 1 98.25 41 PHE B CA 1
ATOM 1637 C C . PHE B 1 41 ? 9.531 -13.352 -5.473 1 98.25 41 PHE B C 1
ATOM 1639 O O . PHE B 1 41 ? 9.602 -13.102 -6.676 1 98.25 41 PHE B O 1
ATOM 1646 N N . LEU B 1 42 ? 10.461 -13.062 -4.602 1 98.19 42 LEU B N 1
ATOM 1647 C CA . LEU B 1 42 ? 11.539 -12.125 -4.91 1 98.19 42 LEU B CA 1
ATOM 1648 C C . LEU B 1 42 ? 12.758 -12.859 -5.438 1 98.19 42 LEU B C 1
ATOM 1650 O O . LEU B 1 42 ? 13.141 -13.906 -4.906 1 98.19 42 LEU B O 1
ATOM 1654 N N . GLU B 1 43 ? 13.297 -12.359 -6.492 1 97.81 43 GLU B N 1
ATOM 1655 C CA . GLU B 1 43 ? 14.656 -12.664 -6.926 1 97.81 43 GLU B CA 1
ATOM 1656 C C . GLU B 1 43 ? 15.562 -11.445 -6.777 1 97.81 43 GLU B C 1
ATOM 1658 O O . GLU B 1 43 ? 15.617 -10.594 -7.66 1 97.81 43 GLU B O 1
ATOM 1663 N N . ARG B 1 44 ? 16.312 -11.438 -5.723 1 95.69 44 ARG B N 1
ATOM 1664 C CA . ARG B 1 44 ? 17.094 -10.281 -5.316 1 95.69 44 ARG B CA 1
ATOM 1665 C C . ARG B 1 44 ? 18.125 -9.914 -6.387 1 95.69 44 ARG B C 1
ATOM 1667 O O . ARG B 1 44 ? 18.344 -8.734 -6.668 1 95.69 44 ARG B O 1
ATOM 1674 N N . GLU B 1 45 ? 18.75 -10.969 -6.949 1 95.38 45 GLU B N 1
A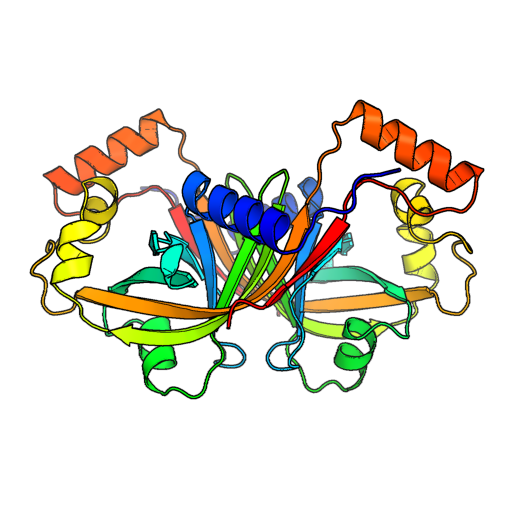TOM 1675 C CA . GLU B 1 45 ? 19.859 -10.758 -7.863 1 95.38 45 GLU B CA 1
ATOM 1676 C C . GLU B 1 45 ? 19.422 -10 -9.109 1 95.38 45 GLU B C 1
ATOM 1678 O O . GLU B 1 45 ? 20.219 -9.273 -9.711 1 95.38 45 GLU B O 1
ATOM 1683 N N . THR B 1 46 ? 18.234 -10.102 -9.523 1 96.5 46 THR B N 1
ATOM 1684 C CA . THR B 1 46 ? 17.75 -9.469 -10.75 1 96.5 46 THR B CA 1
ATOM 1685 C C . THR B 1 46 ? 16.781 -8.344 -10.422 1 96.5 46 THR B C 1
ATOM 1687 O O . THR B 1 46 ? 16.312 -7.648 -11.32 1 96.5 46 THR B O 1
ATOM 1690 N N . ASN B 1 47 ? 16.469 -8.086 -9.117 1 97.44 47 ASN B N 1
ATOM 1691 C CA . ASN B 1 47 ? 15.477 -7.098 -8.688 1 97.44 47 ASN B CA 1
ATOM 1692 C C . ASN B 1 47 ? 14.117 -7.348 -9.336 1 97.44 47 ASN B C 1
ATOM 1694 O O . ASN B 1 47 ? 13.469 -6.41 -9.797 1 97.44 47 ASN B O 1
ATOM 1698 N N . GLN B 1 48 ? 13.766 -8.648 -9.391 1 97.5 48 GLN B N 1
ATOM 1699 C CA . GLN B 1 48 ? 12.492 -9.008 -10 1 97.5 48 GLN B CA 1
ATOM 1700 C C . GLN B 1 48 ? 11.547 -9.625 -8.977 1 97.5 48 GLN B C 1
ATOM 1702 O O . GLN B 1 48 ? 11.977 -10.414 -8.125 1 97.5 48 GLN B O 1
ATOM 1707 N N . LEU B 1 49 ? 10.328 -9.227 -8.992 1 98.31 49 LEU B N 1
ATOM 1708 C CA . LEU B 1 49 ? 9.258 -9.82 -8.195 1 98.31 49 LEU B CA 1
ATOM 1709 C C . LEU B 1 49 ? 8.297 -10.609 -9.07 1 98.31 49 LEU B C 1
ATOM 1711 O O . LEU B 1 49 ? 7.844 -10.109 -10.109 1 98.31 49 LEU B O 1
ATOM 1715 N N . TRP B 1 50 ? 7.973 -11.766 -8.664 1 98.19 50 TRP B N 1
ATOM 1716 C CA . TRP B 1 50 ? 7.137 -12.68 -9.43 1 98.19 50 TRP B CA 1
ATOM 1717 C C . TRP B 1 50 ? 5.84 -12.984 -8.688 1 98.19 50 TRP B C 1
ATOM 1719 O O . TRP B 1 50 ? 5.844 -13.172 -7.465 1 98.19 50 TRP B O 1
ATOM 1729 N N . PHE B 1 51 ? 4.766 -13.125 -9.445 1 98.31 51 PHE B N 1
ATOM 1730 C CA . PHE B 1 51 ? 3.428 -13.336 -8.898 1 98.31 51 PHE B CA 1
ATOM 1731 C C . PHE B 1 51 ? 2.672 -14.383 -9.695 1 98.31 51 PHE B C 1
ATOM 1733 O O . PHE B 1 51 ? 2.637 -14.328 -10.93 1 98.31 51 PHE B O 1
ATOM 1740 N N . PHE B 1 52 ? 2.014 -15.328 -9.016 1 98.31 52 PHE B N 1
ATOM 1741 C CA . PHE B 1 52 ? 1.106 -16.25 -9.695 1 98.31 52 PHE B CA 1
ATOM 1742 C C . PHE B 1 52 ? -0.223 -15.57 -10 1 98.31 52 PHE B C 1
ATOM 1744 O O . PHE B 1 52 ? -0.714 -14.766 -9.211 1 98.31 52 PHE B O 1
ATOM 1751 N N . THR B 1 53 ? -0.787 -15.844 -11.109 1 97.62 53 THR B N 1
ATOM 1752 C CA . THR B 1 53 ? -2.125 -15.383 -11.469 1 97.62 53 THR B CA 1
ATOM 1753 C C . THR B 1 53 ? -2.684 -16.203 -12.633 1 97.62 53 THR B C 1
ATOM 1755 O O . THR B 1 53 ? -2.031 -17.141 -13.109 1 97.62 53 THR B O 1
ATOM 1758 N N . TYR B 1 54 ? -3.941 -16.016 -12.938 1 97.06 54 TYR B N 1
ATOM 1759 C CA . TYR B 1 54 ? -4.492 -16.547 -14.18 1 97.06 54 TYR B CA 1
ATOM 1760 C C . TYR B 1 54 ? -4.32 -15.547 -15.32 1 97.06 54 TYR B C 1
ATOM 1762 O O . TYR B 1 54 ? -4.332 -14.328 -15.102 1 97.06 54 TYR B O 1
ATOM 1770 N N . GLU B 1 55 ? -4.203 -15.977 -16.531 1 95.94 55 GLU B N 1
ATOM 1771 C CA . GLU B 1 55 ? -3.9 -15.148 -17.703 1 95.94 55 GLU B CA 1
ATOM 1772 C C . GLU B 1 55 ? -5.074 -14.234 -18.047 1 95.94 55 GLU B C 1
ATOM 1774 O O . GLU B 1 55 ? -4.914 -13.266 -18.781 1 95.94 55 GLU B O 1
ATOM 1779 N N . ASP B 1 56 ? -6.238 -14.531 -17.562 1 94.94 56 ASP B N 1
ATOM 1780 C CA . ASP B 1 56 ? -7.422 -13.797 -17.984 1 94.94 56 ASP B CA 1
ATOM 1781 C C . ASP B 1 56 ? -7.855 -12.789 -16.922 1 94.94 56 ASP B C 1
ATOM 1783 O O . ASP B 1 56 ? -8.969 -12.266 -16.969 1 94.94 56 ASP B O 1
ATOM 1787 N N . THR B 1 57 ? -7.059 -12.625 -15.891 1 95.19 57 THR B N 1
ATOM 1788 C CA . THR B 1 57 ? -7.359 -11.586 -14.922 1 95.19 57 THR B CA 1
ATOM 1789 C C . THR B 1 57 ? -7.141 -10.195 -15.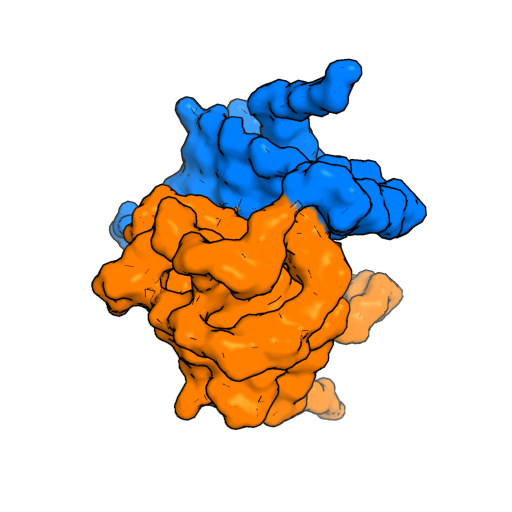523 1 95.19 57 THR B C 1
ATOM 1791 O O . THR B 1 57 ? -6.395 -10.055 -16.5 1 95.19 57 THR B O 1
ATOM 1794 N N . ASP B 1 58 ? -7.781 -9.203 -15.016 1 92.81 58 ASP B N 1
ATOM 1795 C CA . ASP B 1 58 ? -7.609 -7.824 -15.469 1 92.81 58 ASP B CA 1
ATOM 1796 C C . ASP B 1 58 ? -6.156 -7.383 -15.344 1 92.81 58 ASP B C 1
ATOM 1798 O O . ASP B 1 58 ? -5.625 -6.715 -16.234 1 92.81 58 ASP B O 1
ATOM 1802 N N . LEU B 1 59 ? -5.52 -7.746 -14.211 1 94.56 59 LEU B N 1
ATOM 1803 C CA . LEU B 1 59 ? -4.125 -7.387 -13.992 1 94.56 59 LEU B CA 1
ATOM 1804 C C . LEU B 1 59 ? -3.227 -8.008 -15.055 1 94.56 59 LEU B C 1
ATOM 1806 O O . LEU B 1 59 ? -2.35 -7.332 -15.602 1 94.56 59 LEU B O 1
ATOM 1810 N N . ALA B 1 60 ? -3.443 -9.25 -15.352 1 95.19 60 ALA B N 1
ATOM 1811 C CA . ALA B 1 60 ? -2.664 -9.93 -16.375 1 95.19 60 ALA B CA 1
ATOM 1812 C C . ALA B 1 60 ? -2.875 -9.273 -17.75 1 95.19 60 ALA B C 1
ATOM 1814 O O . ALA B 1 60 ? -1.919 -9.078 -18.5 1 95.19 60 ALA B O 1
ATOM 1815 N N . ARG B 1 61 ? -4.07 -8.922 -18.047 1 93.31 61 ARG B N 1
ATOM 1816 C CA . ARG B 1 61 ? -4.379 -8.258 -19.312 1 93.31 61 ARG B CA 1
ATOM 1817 C C . ARG B 1 61 ? -3.701 -6.895 -19.406 1 93.31 61 ARG B C 1
ATOM 1819 O O . ARG B 1 61 ? -3.145 -6.539 -20.438 1 93.31 61 ARG B O 1
ATOM 1826 N N . SER B 1 62 ? -3.744 -6.191 -18.312 1 92.94 62 SER B N 1
ATOM 1827 C CA . SER B 1 62 ? -3.084 -4.891 -18.266 1 92.94 62 SER B CA 1
ATOM 1828 C C . SER B 1 62 ? -1.58 -5.027 -18.484 1 92.94 62 SER B C 1
ATOM 1830 O O . SER B 1 62 ? -0.968 -4.207 -19.172 1 92.94 62 SER B O 1
ATOM 1832 N N . ALA B 1 63 ? -1.003 -6.008 -17.859 1 93.12 63 ALA B N 1
ATOM 1833 C CA . ALA B 1 63 ? 0.432 -6.246 -17.984 1 93.12 63 ALA B CA 1
ATOM 1834 C C . ALA B 1 63 ? 0.816 -6.562 -19.422 1 93.12 63 ALA B C 1
ATOM 1836 O O . ALA B 1 63 ? 1.94 -6.285 -19.844 1 93.12 63 ALA B O 1
ATOM 1837 N N . GLN B 1 64 ? -0.036 -7.156 -20.156 1 87.69 64 GLN B N 1
ATOM 1838 C CA . GLN B 1 64 ? 0.224 -7.562 -21.547 1 87.69 64 GLN B CA 1
ATOM 1839 C C . GLN B 1 64 ? 0.204 -6.363 -22.484 1 87.69 64 GLN B C 1
ATOM 1841 O O . GLN B 1 64 ? 0.885 -6.359 -23.516 1 87.69 64 GLN B O 1
ATOM 1846 N N . THR B 1 65 ? -0.591 -5.484 -22.188 1 76.5 65 THR B N 1
ATOM 1847 C CA . THR B 1 65 ? -0.737 -4.359 -23.109 1 76.5 65 THR B CA 1
ATOM 1848 C C . THR B 1 65 ? 0.471 -3.432 -23.016 1 76.5 65 THR B C 1
ATOM 1850 O O . THR B 1 65 ? 0.729 -2.652 -23.938 1 76.5 65 THR B O 1
ATOM 1853 N N . GLY B 1 66 ? 1.527 -3.779 -22.109 1 62.88 66 GLY B N 1
ATOM 1854 C CA . GLY B 1 66 ? 2.842 -3.164 -22 1 62.88 66 GLY B CA 1
ATOM 1855 C C . GLY B 1 66 ? 2.783 -1.683 -21.688 1 62.88 66 GLY B C 1
ATOM 1856 O O . GLY B 1 66 ? 3.816 -1.013 -21.641 1 62.88 66 GLY B O 1
ATOM 1857 N N . ARG B 1 67 ? 1.662 -1.018 -21.625 1 59.12 67 ARG B N 1
ATOM 1858 C CA . ARG B 1 67 ? 1.672 0.439 -21.547 1 59.12 67 ARG B CA 1
ATOM 1859 C C . ARG B 1 67 ? 1.824 0.912 -20.109 1 59.12 67 ARG B C 1
ATOM 1861 O O . ARG B 1 67 ? 2.062 2.096 -19.859 1 59.12 67 ARG B O 1
ATOM 1868 N N . GLY B 1 68 ? 1.898 -0.122 -19.266 1 64.81 68 GLY B N 1
ATOM 1869 C CA . GLY B 1 68 ? 1.738 0.522 -17.969 1 64.81 68 GLY B CA 1
ATOM 1870 C C . GLY B 1 68 ? 2.857 0.198 -17 1 64.81 68 GLY B C 1
ATOM 1871 O O . GLY B 1 68 ? 3.494 -0.851 -17.094 1 64.81 68 GLY B O 1
ATOM 1872 N N . GLU B 1 69 ? 3.326 1.203 -16.344 1 87.88 69 GLU B N 1
ATOM 1873 C CA . GLU B 1 69 ? 4.207 1.112 -15.18 1 87.88 69 GLU B CA 1
ATOM 1874 C C . GLU B 1 69 ? 3.561 0.307 -14.055 1 87.88 69 GLU B C 1
ATOM 1876 O O . GLU B 1 69 ? 2.459 0.632 -13.609 1 87.88 69 GLU B O 1
ATOM 1881 N N . GLY B 1 70 ? 4.191 -0.909 -13.82 1 95.81 70 GLY B N 1
ATOM 1882 C CA . GLY B 1 70 ? 3.775 -1.625 -12.625 1 95.81 70 GLY B CA 1
ATOM 1883 C C . GLY B 1 70 ? 4.309 -1.009 -11.344 1 95.81 70 GLY B C 1
ATOM 1884 O O . GLY B 1 70 ? 5.445 -0.531 -11.305 1 95.81 70 GLY B O 1
ATOM 1885 N N . VAL B 1 71 ? 3.475 -0.957 -10.43 1 97.25 71 VAL B N 1
ATOM 1886 C CA . VAL B 1 71 ? 3.818 -0.419 -9.117 1 97.25 71 VAL B CA 1
ATOM 1887 C C . VAL B 1 71 ? 3.461 -1.434 -8.031 1 97.25 71 VAL B C 1
ATOM 1889 O O . VAL B 1 71 ? 2.367 -2.002 -8.047 1 97.25 71 VAL B O 1
ATOM 1892 N N . PHE B 1 72 ? 4.406 -1.821 -7.234 1 98.25 72 PHE B N 1
ATOM 1893 C CA . PHE B 1 72 ? 4.215 -2.682 -6.074 1 98.25 72 PHE B CA 1
ATOM 1894 C C . PHE B 1 72 ? 4.43 -1.901 -4.781 1 98.25 72 PHE B C 1
ATOM 1896 O O . PHE B 1 72 ? 5.504 -1.342 -4.559 1 98.25 72 PHE B O 1
ATOM 1903 N N . ILE B 1 73 ? 3.389 -1.836 -3.918 1 98.69 73 ILE B N 1
ATOM 1904 C CA . ILE B 1 73 ? 3.398 -1.062 -2.682 1 98.69 73 ILE B CA 1
ATOM 1905 C C . ILE B 1 73 ? 3.451 -2.004 -1.482 1 98.69 73 ILE B C 1
ATOM 1907 O O . ILE B 1 73 ? 2.676 -2.959 -1.4 1 98.69 73 ILE B O 1
ATOM 1911 N N . LEU B 1 74 ? 4.387 -1.766 -0.602 1 98.25 74 LEU B N 1
ATOM 1912 C CA . LEU B 1 74 ? 4.535 -2.545 0.622 1 98.25 74 LEU B CA 1
ATOM 1913 C C . LEU B 1 74 ? 4.414 -1.653 1.854 1 98.25 74 LEU B C 1
ATOM 1915 O O . LEU B 1 74 ? 5.023 -0.584 1.914 1 98.25 74 LEU B O 1
ATOM 1919 N N . GLN B 1 75 ? 3.508 -2.025 2.801 1 97 75 GLN B N 1
ATOM 1920 C CA . GLN B 1 75 ? 3.365 -1.379 4.102 1 97 75 GLN B CA 1
ATOM 1921 C C . GLN B 1 75 ? 3.549 -2.381 5.238 1 97 75 GLN B C 1
ATOM 1923 O O . GLN B 1 75 ? 2.746 -3.303 5.395 1 97 75 GLN B O 1
ATOM 1928 N N . THR B 1 76 ? 4.605 -2.266 5.988 1 94.12 76 THR B N 1
ATOM 1929 C CA . THR B 1 76 ? 4.844 -3.035 7.207 1 94.12 76 THR B CA 1
ATOM 1930 C C . THR B 1 76 ? 5.016 -2.107 8.406 1 94.12 76 THR B C 1
ATOM 1932 O O . THR B 1 76 ? 4.859 -0.89 8.281 1 94.12 76 THR B O 1
ATOM 1935 N N . ARG B 1 77 ? 5.234 -2.689 9.547 1 88.19 77 ARG B N 1
ATOM 1936 C CA . ARG B 1 77 ? 5.426 -1.898 10.758 1 88.19 77 ARG B CA 1
ATOM 1937 C C . ARG B 1 77 ? 6.629 -0.972 10.625 1 88.19 77 ARG B C 1
ATOM 1939 O O . ARG B 1 77 ? 6.594 0.172 11.078 1 88.19 77 ARG B O 1
ATOM 1946 N N . ASP B 1 78 ? 7.672 -1.452 9.891 1 89.5 78 ASP B N 1
ATOM 1947 C CA . ASP B 1 78 ? 8.93 -0.717 9.953 1 89.5 78 ASP B CA 1
A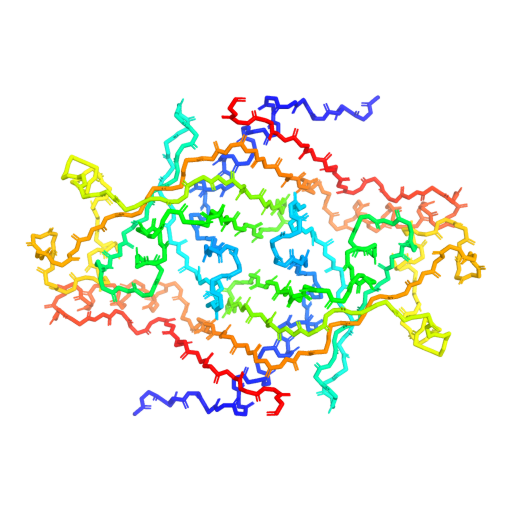TOM 1948 C C . ASP B 1 78 ? 9.359 -0.244 8.562 1 89.5 78 ASP B C 1
ATOM 1950 O O . ASP B 1 78 ? 10.375 0.439 8.422 1 89.5 78 ASP B O 1
ATOM 1954 N N . VAL B 1 79 ? 8.641 -0.675 7.543 1 93.56 79 VAL B N 1
ATOM 1955 C CA . VAL B 1 79 ? 9.055 -0.334 6.188 1 93.56 79 VAL B CA 1
ATOM 1956 C C . VAL B 1 79 ? 7.84 0.053 5.352 1 93.56 79 VAL B C 1
ATOM 1958 O O . VAL B 1 79 ? 6.855 -0.69 5.293 1 93.56 79 VAL B O 1
ATOM 1961 N N . TYR B 1 80 ? 7.82 1.239 4.785 1 97 80 TYR B N 1
ATOM 1962 C CA . TYR B 1 80 ? 6.953 1.628 3.678 1 97 80 TYR B CA 1
ATOM 1963 C C . TYR B 1 80 ? 7.734 1.68 2.369 1 97 80 TYR B C 1
ATOM 1965 O O . TYR B 1 80 ? 8.844 2.209 2.324 1 97 80 TYR B O 1
ATOM 1973 N N . ALA B 1 81 ? 7.164 1.125 1.303 1 98.12 81 ALA B N 1
ATOM 1974 C CA . ALA B 1 81 ? 7.926 1.116 0.057 1 98.12 81 ALA B CA 1
ATOM 1975 C C . ALA B 1 81 ? 7.004 1.228 -1.153 1 98.12 81 ALA B C 1
ATOM 1977 O O . ALA B 1 81 ? 5.898 0.676 -1.153 1 98.12 81 ALA B O 1
ATOM 1978 N N . CYS B 1 82 ? 7.402 1.958 -2.068 1 98 82 CYS B N 1
ATOM 1979 C CA . CYS B 1 82 ? 6.84 2.02 -3.412 1 98 82 CYS B CA 1
ATOM 1980 C C . CYS B 1 82 ? 7.859 1.575 -4.453 1 98 82 CYS B C 1
ATOM 1982 O O . CYS B 1 82 ? 8.867 2.25 -4.664 1 98 82 CYS B O 1
ATOM 1984 N N . ILE B 1 83 ? 7.637 0.475 -5.078 1 97.81 83 ILE B N 1
ATOM 1985 C CA . ILE B 1 83 ? 8.539 -0.099 -6.07 1 97.81 83 ILE B CA 1
ATOM 1986 C C . ILE B 1 83 ? 7.941 0.064 -7.465 1 97.81 83 ILE B C 1
ATOM 1988 O O . ILE B 1 83 ? 6.848 -0.431 -7.742 1 97.81 83 ILE B O 1
ATOM 1992 N N . ASP B 1 84 ? 8.625 0.781 -8.297 1 96.25 84 ASP B N 1
ATOM 1993 C CA . ASP B 1 84 ? 8.203 0.958 -9.688 1 96.25 84 ASP B CA 1
ATOM 1994 C C . ASP B 1 84 ? 9 0.057 -10.625 1 96.25 84 ASP B C 1
ATOM 1996 O O . ASP B 1 84 ? 10.18 -0.199 -10.391 1 96.25 84 ASP B O 1
ATOM 2000 N N . GLY B 1 85 ? 8.344 -0.363 -11.664 1 95.94 85 GLY B N 1
ATOM 2001 C CA . GLY B 1 85 ? 9.008 -1.176 -12.664 1 95.94 85 GLY B CA 1
ATOM 2002 C C . GLY B 1 85 ? 8.125 -1.515 -13.852 1 95.94 85 GLY B C 1
ATOM 2003 O O . GLY B 1 85 ? 7.059 -0.913 -14.023 1 95.94 85 GLY B O 1
ATOM 2004 N N . THR B 1 86 ? 8.578 -2.338 -14.672 1 94.75 86 THR B N 1
ATOM 2005 C CA . THR B 1 86 ? 7.809 -2.854 -15.805 1 94.75 86 THR B CA 1
ATOM 2006 C C . THR B 1 86 ? 7.141 -4.176 -15.438 1 94.75 86 THR B C 1
ATOM 2008 O O . THR B 1 86 ? 7.809 -5.113 -15 1 94.75 86 THR B O 1
ATOM 2011 N N . LEU B 1 87 ? 5.836 -4.18 -15.547 1 96.38 87 LEU B N 1
ATOM 2012 C CA . LEU B 1 87 ? 5.07 -5.395 -15.297 1 96.38 87 LEU B CA 1
ATOM 2013 C C . LEU B 1 87 ? 4.781 -6.141 -16.594 1 96.38 87 LEU B C 1
ATOM 2015 O O . LEU B 1 87 ? 4.281 -5.547 -17.547 1 96.38 87 LEU B O 1
ATOM 2019 N N . ARG B 1 88 ? 5.133 -7.379 -16.625 1 95.06 88 ARG B N 1
ATOM 2020 C CA . ARG B 1 88 ? 4.875 -8.188 -17.812 1 95.06 88 ARG B CA 1
ATOM 2021 C C . ARG B 1 88 ? 4.355 -9.57 -17.438 1 95.06 88 ARG B C 1
ATOM 2023 O O . ARG B 1 88 ? 4.605 -10.055 -16.328 1 95.06 88 ARG B O 1
ATOM 2030 N N . MET B 1 89 ? 3.629 -10.141 -18.328 1 95.62 89 MET B N 1
ATOM 2031 C CA . MET B 1 89 ? 3.201 -11.531 -18.172 1 95.62 89 MET B CA 1
ATOM 2032 C C . MET B 1 89 ? 4.215 -12.484 -18.797 1 95.62 89 MET B C 1
ATOM 2034 O O . MET B 1 89 ? 4.668 -12.273 -19.922 1 95.62 89 MET B O 1
ATOM 2038 N N . GLU B 1 90 ? 4.582 -13.445 -18.047 1 94.12 90 GLU B N 1
ATOM 2039 C CA . GLU B 1 90 ? 5.531 -14.453 -18.516 1 94.12 90 GLU B CA 1
ATOM 2040 C C . GLU B 1 90 ? 5.207 -15.828 -17.922 1 94.12 90 GLU B C 1
ATOM 2042 O O . GLU B 1 90 ? 5.266 -16.016 -16.703 1 94.12 90 GLU B O 1
ATOM 2047 N N . ARG B 1 91 ? 4.859 -16.719 -18.812 1 93.62 91 ARG B N 1
ATOM 2048 C CA . ARG B 1 91 ? 4.664 -18.094 -18.359 1 93.62 91 ARG B CA 1
ATOM 2049 C C . ARG B 1 91 ? 5.992 -18.844 -18.297 1 93.62 91 ARG B C 1
ATOM 2051 O O . ARG B 1 91 ? 6.473 -19.328 -19.328 1 93.62 91 ARG B O 1
ATOM 2058 N N . ASP B 1 92 ? 6.566 -18.828 -17.188 1 91.75 92 ASP B N 1
ATOM 2059 C CA . ASP B 1 92 ? 7.852 -19.469 -16.953 1 91.75 92 ASP B CA 1
ATOM 2060 C C . ASP B 1 92 ? 7.688 -20.734 -16.094 1 91.75 92 ASP B C 1
ATOM 2062 O O . ASP B 1 92 ? 7.598 -20.641 -14.875 1 91.75 92 ASP B O 1
ATOM 2066 N N . ARG B 1 93 ? 7.766 -21.859 -16.766 1 93.19 93 ARG B N 1
ATOM 2067 C CA . ARG B 1 93 ? 7.516 -23.125 -16.094 1 93.19 93 ARG B CA 1
ATOM 2068 C C . ARG B 1 93 ? 8.57 -23.391 -15.023 1 93.19 93 ARG B C 1
ATOM 2070 O O . ARG B 1 93 ? 8.273 -23.984 -13.977 1 93.19 93 ARG B O 1
ATOM 2077 N N . THR B 1 94 ? 9.758 -23.031 -15.305 1 95.12 94 THR B N 1
ATOM 2078 C CA . THR B 1 94 ? 10.836 -23.219 -14.336 1 95.12 94 THR B CA 1
ATOM 2079 C C . THR B 1 94 ? 10.547 -22.469 -13.047 1 95.12 94 THR B C 1
ATOM 2081 O O . THR B 1 94 ? 10.641 -23.031 -11.953 1 95.12 94 THR B O 1
ATOM 2084 N N . ARG B 1 95 ? 10.156 -21.234 -13.125 1 96.38 95 ARG B N 1
ATOM 2085 C CA . ARG B 1 95 ? 9.844 -20.422 -11.953 1 96.38 95 ARG B CA 1
ATOM 2086 C C . ARG B 1 95 ? 8.562 -20.906 -11.281 1 96.38 95 ARG B C 1
ATOM 2088 O O . ARG B 1 95 ? 8.461 -20.891 -10.055 1 96.38 95 ARG B O 1
ATOM 2095 N N . MET B 1 96 ? 7.633 -21.266 -12.094 1 97 96 MET B N 1
ATOM 2096 C CA . MET B 1 96 ? 6.395 -21.797 -11.523 1 97 96 MET B CA 1
ATOM 2097 C C . MET B 1 96 ? 6.672 -23.016 -10.656 1 97 96 MET B C 1
ATOM 2099 O O . MET B 1 96 ? 6.117 -23.141 -9.562 1 97 96 MET B O 1
ATOM 2103 N N . ASP B 1 97 ? 7.555 -23.891 -11.18 1 96.75 97 ASP B N 1
ATOM 2104 C CA . ASP B 1 97 ? 7.934 -25.062 -10.406 1 96.75 97 ASP B CA 1
ATOM 2105 C C . ASP B 1 97 ? 8.695 -24.672 -9.141 1 96.75 97 ASP B C 1
ATOM 2107 O O . ASP B 1 97 ? 8.469 -25.234 -8.07 1 96.75 97 ASP B O 1
ATOM 2111 N N . ARG B 1 98 ? 9.562 -23.75 -9.273 1 97.19 98 ARG B N 1
ATOM 2112 C CA . ARG B 1 98 ? 10.43 -23.297 -8.18 1 97.19 98 ARG B CA 1
ATOM 2113 C C . ARG B 1 98 ? 9.602 -22.734 -7.031 1 97.19 98 ARG B C 1
ATOM 2115 O O . ARG B 1 98 ? 9.922 -22.969 -5.859 1 97.19 98 ARG B O 1
ATOM 2122 N N . TYR B 1 99 ? 8.578 -21.984 -7.309 1 97.56 99 TYR B N 1
ATOM 2123 C CA . TYR B 1 99 ? 7.871 -21.219 -6.289 1 97.56 99 TYR B CA 1
ATOM 2124 C C . TYR B 1 99 ? 6.574 -21.906 -5.887 1 97.56 99 TYR B C 1
ATOM 2126 O O . TYR B 1 99 ? 5.887 -21.469 -4.965 1 97.56 99 TYR B O 1
ATOM 2134 N N . TRP B 1 100 ? 6.234 -23 -6.547 1 97.38 100 TRP B N 1
ATOM 2135 C CA . TRP B 1 10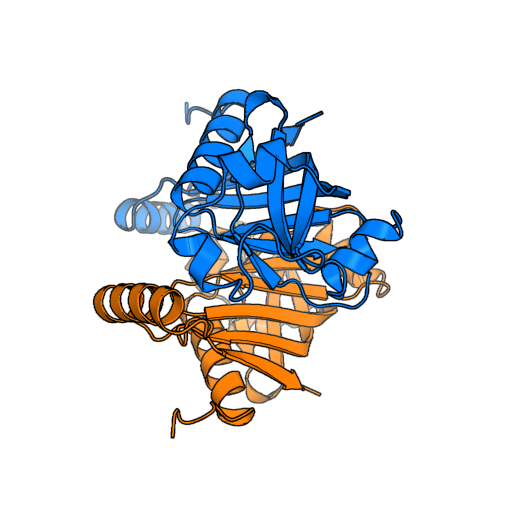0 ? 5.016 -23.734 -6.23 1 97.38 100 TRP B CA 1
ATOM 2136 C C . TRP B 1 100 ? 5.121 -24.391 -4.859 1 97.38 100 TRP B C 1
ATOM 2138 O O . TRP B 1 100 ? 6.121 -25.047 -4.551 1 97.38 100 TRP B O 1
ATOM 2148 N N . ASN B 1 101 ? 4.18 -24.188 -3.982 1 95.56 101 ASN B N 1
ATOM 2149 C CA . ASN B 1 101 ? 4.066 -24.797 -2.658 1 95.56 101 ASN B CA 1
ATOM 2150 C C . ASN B 1 101 ? 2.611 -24.953 -2.232 1 95.56 101 ASN B C 1
ATOM 2152 O O . ASN B 1 101 ? 1.7 -24.578 -2.979 1 95.56 101 ASN B O 1
ATOM 2156 N N . ALA B 1 102 ? 2.383 -25.531 -1.095 1 91.94 102 ALA B N 1
ATOM 2157 C CA . ALA B 1 102 ? 1.031 -25.844 -0.64 1 91.94 102 ALA B CA 1
ATOM 2158 C C . ALA B 1 102 ? 0.204 -24.562 -0.464 1 91.94 102 ALA B C 1
ATOM 2160 O O . ALA B 1 102 ? -1.004 -24.562 -0.713 1 91.94 102 ALA B O 1
ATOM 2161 N N . HIS B 1 103 ? 0.822 -23.5 0.001 1 92.38 103 HIS B N 1
ATOM 2162 C CA . HIS B 1 103 ? 0.119 -22.25 0.2 1 92.38 103 HIS B CA 1
ATOM 2163 C C . HIS B 1 103 ? -0.362 -21.672 -1.127 1 92.38 103 HIS B C 1
ATOM 2165 O O . HIS B 1 103 ? -1.517 -21.25 -1.245 1 92.38 103 HIS B O 1
ATOM 2171 N N . VAL B 1 104 ? 0.522 -21.656 -2.127 1 95.19 104 VAL B N 1
ATOM 2172 C CA . VAL B 1 104 ? 0.157 -21.219 -3.467 1 95.19 104 VAL B CA 1
ATOM 2173 C C . VAL B 1 104 ? -0.929 -22.125 -4.039 1 95.19 104 VAL B C 1
ATOM 2175 O O . VAL B 1 104 ? -1.955 -21.641 -4.527 1 95.19 104 VAL B O 1
ATOM 2178 N N . ALA B 1 105 ? -0.76 -23.422 -3.947 1 94.75 105 ALA B N 1
ATOM 2179 C CA . ALA B 1 105 ? -1.65 -24.422 -4.527 1 94.75 105 ALA B CA 1
ATOM 2180 C C . ALA B 1 105 ? -3.078 -24.25 -4.02 1 94.75 105 ALA B C 1
ATOM 2182 O O . ALA B 1 105 ? -4.039 -24.5 -4.75 1 94.75 105 ALA B O 1
ATOM 2183 N N . ALA B 1 106 ? -3.213 -23.812 -2.816 1 93.19 106 ALA B N 1
ATOM 2184 C CA . ALA B 1 106 ? -4.523 -23.656 -2.189 1 93.19 106 ALA B CA 1
ATOM 2185 C C . ALA B 1 106 ? -5.406 -22.703 -2.988 1 93.19 106 ALA B C 1
ATOM 2187 O O . ALA B 1 106 ? -6.633 -22.812 -2.959 1 93.19 106 ALA B O 1
ATOM 2188 N N . TRP B 1 107 ? -4.758 -21.75 -3.793 1 94.69 107 TRP B N 1
ATOM 2189 C CA . TRP B 1 107 ? -5.504 -20.734 -4.52 1 94.69 107 TRP B CA 1
ATOM 2190 C C . TRP B 1 107 ? -5.754 -21.156 -5.961 1 94.69 107 TRP B C 1
ATOM 2192 O O . TRP B 1 107 ? -6.477 -20.484 -6.699 1 94.69 107 TRP B O 1
ATOM 2202 N N . TYR B 1 108 ? -5.18 -22.203 -6.316 1 96 108 TYR B N 1
ATOM 2203 C CA . TYR B 1 108 ? -5.25 -22.672 -7.695 1 96 108 TYR B CA 1
ATOM 2204 C C . TYR B 1 108 ? -5.695 -24.125 -7.75 1 96 108 TYR B C 1
ATOM 2206 O O . TYR B 1 108 ? -4.879 -25.016 -8 1 96 108 TYR B O 1
ATOM 2214 N N . PRO B 1 109 ? -6.984 -24.312 -7.727 1 93.12 109 PRO B N 1
ATOM 2215 C CA . PRO B 1 109 ? -7.559 -25.656 -7.52 1 93.12 109 PRO B CA 1
ATOM 2216 C C . PRO B 1 109 ? -7.211 -26.625 -8.648 1 93.12 109 PRO B C 1
ATOM 2218 O O . PRO B 1 109 ? -7.156 -27.828 -8.422 1 93.12 109 PRO B O 1
ATOM 2221 N N . GLU B 1 110 ? -6.98 -26.109 -9.812 1 94.62 110 GLU B N 1
ATOM 2222 C CA . GLU B 1 110 ? -6.715 -26.984 -10.938 1 94.62 110 GLU B CA 1
ATOM 2223 C C . GLU B 1 110 ? -5.238 -27.375 -11.008 1 94.62 110 GLU B C 1
ATOM 2225 O O . GLU B 1 110 ? -4.824 -28.125 -11.891 1 94.62 110 GLU B O 1
ATOM 2230 N N . GLY B 1 111 ? -4.469 -26.812 -10.07 1 93.75 111 GLY B N 1
ATOM 2231 C CA . GLY B 1 111 ? -3.09 -27.234 -9.906 1 93.75 111 GLY B CA 1
ATOM 2232 C C . GLY B 1 111 ? -2.123 -26.484 -10.805 1 93.75 111 GLY B C 1
ATOM 2233 O O . GLY B 1 111 ? -2.527 -25.594 -11.547 1 93.75 111 GLY B O 1
ATOM 2234 N N . LYS B 1 112 ? -0.854 -26.906 -10.727 1 94 112 LYS B N 1
ATOM 2235 C CA . LYS B 1 112 ? 0.243 -26.188 -11.375 1 94 112 LYS B CA 1
ATOM 2236 C C . LYS B 1 112 ? 0.176 -26.344 -12.891 1 94 112 LYS B C 1
ATOM 2238 O O . LYS B 1 112 ? 0.767 -25.547 -13.625 1 94 112 LYS B O 1
ATOM 2243 N N . ASP B 1 113 ? -0.524 -27.375 -13.398 1 93.69 113 ASP B N 1
ATOM 2244 C CA . ASP B 1 113 ? -0.552 -27.656 -14.828 1 93.69 113 ASP B CA 1
ATOM 2245 C C . ASP B 1 113 ? -1.771 -27.016 -15.492 1 93.69 113 ASP B C 1
ATOM 2247 O O . ASP B 1 113 ? -1.999 -27.203 -16.688 1 93.69 113 ASP B O 1
ATOM 2251 N N . ASP B 1 114 ? -2.602 -26.328 -14.727 1 94.94 114 ASP B N 1
ATOM 2252 C CA . ASP B 1 114 ? -3.695 -25.547 -15.297 1 94.94 114 ASP B CA 1
ATOM 2253 C C . ASP B 1 114 ? -3.193 -24.625 -16.406 1 94.94 114 ASP B C 1
ATOM 2255 O O . ASP B 1 114 ? -2.307 -23.797 -16.188 1 94.94 114 ASP B O 1
ATOM 2259 N N . PRO B 1 115 ? -3.68 -24.781 -17.625 1 95.56 115 PRO B N 1
ATOM 2260 C CA . PRO B 1 115 ? -3.18 -24 -18.766 1 95.56 115 PRO B CA 1
ATOM 2261 C C . PRO B 1 115 ? -3.457 -22.5 -18.609 1 95.56 115 PRO B C 1
ATOM 2263 O O . PRO B 1 115 ? -2.84 -21.688 -19.297 1 95.56 115 PRO B O 1
ATOM 2266 N N . ARG B 1 116 ? -4.379 -22.141 -17.797 1 95.88 116 ARG B N 1
ATOM 2267 C CA . ARG B 1 116 ? -4.684 -20.719 -17.578 1 95.88 116 ARG B CA 1
ATOM 2268 C C . ARG B 1 116 ? -3.688 -20.078 -16.625 1 95.88 116 ARG B C 1
ATOM 2270 O O . ARG B 1 116 ? -3.588 -18.859 -16.547 1 95.88 116 ARG B O 1
ATOM 2277 N N . LEU B 1 117 ? -3.053 -20.891 -15.773 1 97.31 117 LEU B N 1
ATOM 2278 C CA . LEU B 1 117 ? -2.107 -20.406 -14.781 1 97.31 117 LEU B CA 1
ATOM 2279 C C . LEU B 1 117 ? -0.897 -19.766 -15.445 1 97.31 117 LEU B C 1
ATOM 2281 O O . LEU B 1 117 ? -0.362 -20.297 -16.422 1 97.31 117 LEU B O 1
ATOM 2285 N N . THR B 1 118 ? -0.504 -18.609 -14.984 1 97.19 118 THR B N 1
ATOM 2286 C CA . THR B 1 118 ? 0.662 -17.891 -15.484 1 97.19 118 THR B CA 1
ATOM 2287 C C . THR B 1 118 ? 1.319 -17.094 -14.367 1 97.19 118 THR B C 1
ATOM 2289 O O . THR B 1 118 ? 0.933 -17.203 -13.203 1 97.19 118 THR B O 1
ATOM 2292 N N . MET B 1 119 ? 2.373 -16.406 -14.75 1 97.5 119 MET B N 1
ATOM 2293 C CA . MET B 1 119 ? 3.035 -15.531 -13.797 1 97.5 119 MET B CA 1
ATOM 2294 C C . MET B 1 119 ? 3.119 -14.109 -14.336 1 97.5 119 MET B C 1
ATOM 2296 O O . MET B 1 119 ? 3.068 -13.898 -15.555 1 97.5 119 MET B O 1
ATOM 2300 N N . LEU B 1 120 ? 3.125 -13.164 -13.492 1 96.94 120 LEU B N 1
ATOM 2301 C CA . LEU B 1 120 ? 3.545 -11.797 -13.781 1 96.94 120 LEU B CA 1
ATOM 2302 C C . LEU B 1 120 ? 4.934 -11.523 -13.219 1 96.94 120 LEU B C 1
ATOM 2304 O O . LEU B 1 120 ? 5.297 -12.055 -12.164 1 96.94 120 LEU B O 1
ATOM 2308 N N . CYS B 1 121 ? 5.691 -10.75 -13.906 1 96.62 121 CYS B N 1
ATOM 2309 C CA . CYS B 1 121 ? 7 -10.297 -13.445 1 96.62 121 CYS B CA 1
ATOM 2310 C C . CYS B 1 121 ? 7.062 -8.781 -13.367 1 96.62 121 CYS B C 1
ATOM 2312 O O . CYS B 1 121 ? 6.824 -8.094 -14.367 1 96.62 121 CYS B O 1
ATOM 2314 N N . LEU B 1 122 ? 7.246 -8.234 -12.219 1 97.25 122 LEU B N 1
ATOM 2315 C CA . LEU B 1 122 ? 7.629 -6.836 -12.07 1 97.25 122 LEU B CA 1
ATOM 2316 C C . LEU B 1 122 ? 9.148 -6.68 -12.109 1 97.25 122 LEU B C 1
ATOM 2318 O O . LEU B 1 122 ? 9.836 -7.035 -11.148 1 97.25 122 LEU B O 1
ATOM 2322 N N . ASP B 1 123 ? 9.633 -6.215 -13.195 1 96.44 123 ASP B N 1
ATOM 2323 C CA . ASP B 1 123 ? 11.047 -5.848 -13.305 1 96.44 123 ASP B CA 1
ATOM 2324 C C . ASP B 1 123 ? 11.305 -4.477 -12.688 1 96.44 123 ASP B C 1
ATOM 2326 O O . ASP B 1 123 ? 11.086 -3.449 -13.328 1 96.44 123 ASP B O 1
ATOM 2330 N N . ALA B 1 124 ? 11.727 -4.504 -11.398 1 97.31 124 ALA B N 1
ATOM 2331 C CA . ALA B 1 124 ? 11.82 -3.279 -10.609 1 97.31 124 ALA B CA 1
ATOM 2332 C C . ALA B 1 124 ? 12.898 -2.35 -11.164 1 97.31 124 ALA B C 1
ATOM 2334 O O . ALA B 1 124 ? 14.016 -2.783 -11.438 1 97.31 124 ALA B O 1
ATOM 2335 N N . THR B 1 125 ? 12.602 -1.074 -11.32 1 96.12 125 THR B N 1
ATOM 2336 C CA . THR B 1 125 ? 13.531 -0.093 -11.859 1 96.12 125 THR B CA 1
ATOM 2337 C C . THR B 1 125 ? 14 0.868 -10.766 1 96.12 125 THR B C 1
ATOM 2339 O O . THR B 1 125 ? 15.172 1.244 -10.719 1 96.12 125 THR B O 1
ATOM 2342 N N . ASP B 1 126 ? 13.18 1.302 -9.898 1 95.62 126 ASP B N 1
ATOM 2343 C CA . ASP B 1 126 ? 13.492 2.178 -8.773 1 95.62 126 ASP B CA 1
ATOM 2344 C C . ASP B 1 126 ? 12.461 2.033 -7.66 1 95.62 126 ASP B C 1
ATOM 2346 O O . ASP B 1 126 ? 11.398 1.443 -7.867 1 95.62 126 ASP B O 1
ATOM 2350 N N . ALA B 1 127 ? 12.828 2.395 -6.531 1 97.5 127 ALA B N 1
ATOM 2351 C CA . ALA B 1 127 ? 11.953 2.32 -5.367 1 97.5 127 ALA B CA 1
ATOM 2352 C C . ALA B 1 127 ? 12.203 3.49 -4.418 1 97.5 127 ALA B C 1
ATOM 2354 O O . ALA B 1 127 ? 13.312 4.027 -4.363 1 97.5 127 ALA B O 1
ATOM 2355 N N . ALA B 1 128 ? 11.172 3.959 -3.824 1 96.81 128 ALA B N 1
ATOM 2356 C CA . ALA B 1 128 ? 11.258 4.812 -2.643 1 96.81 128 ALA B CA 1
ATOM 2357 C C . ALA B 1 128 ? 10.898 4.039 -1.378 1 96.81 128 ALA B C 1
ATOM 2359 O O . ALA B 1 128 ? 9.883 3.33 -1.344 1 96.81 128 ALA B O 1
ATOM 2360 N N . VAL B 1 129 ? 11.742 4.133 -0.333 1 95.94 129 VAL B N 1
ATOM 2361 C CA . VAL B 1 129 ? 11.586 3.338 0.883 1 95.94 129 VAL B CA 1
ATOM 2362 C C . VAL B 1 129 ? 11.68 4.246 2.107 1 95.94 129 VAL B C 1
ATOM 2364 O O . VAL B 1 129 ? 12.555 5.113 2.178 1 95.94 129 VAL B O 1
ATOM 2367 N N . TRP B 1 130 ? 10.75 4.191 2.98 1 94.44 130 TRP B N 1
ATOM 2368 C CA . TRP B 1 130 ? 10.797 4.789 4.309 1 94.44 130 TRP B CA 1
ATOM 2369 C C . TRP B 1 130 ? 11.039 3.727 5.375 1 94.44 130 TRP B C 1
ATOM 2371 O O . TRP B 1 130 ? 10.258 2.779 5.508 1 94.44 130 TRP B O 1
ATOM 2381 N N . ILE B 1 131 ? 12.062 3.811 6.105 1 89.31 131 ILE B N 1
ATOM 2382 C CA . ILE B 1 131 ? 12.453 2.836 7.121 1 89.31 131 ILE B CA 1
ATOM 2383 C C . ILE B 1 131 ? 12.297 3.449 8.508 1 89.31 131 ILE B C 1
ATOM 2385 O O . ILE B 1 131 ? 12.867 4.504 8.797 1 89.31 131 ILE B O 1
ATOM 2389 N N . SER B 1 132 ? 11.32 2.867 9.289 1 80.25 132 SER B N 1
ATOM 2390 C CA . SER B 1 132 ? 11.148 3.338 10.656 1 80.25 132 SER B CA 1
ATOM 2391 C C . SER B 1 132 ? 11.812 2.398 11.656 1 80.25 132 SER B C 1
ATOM 2393 O O . SER B 1 132 ? 11.602 1.186 11.609 1 80.25 132 SER B O 1
ATOM 2395 N N . GLU B 1 133 ? 12.734 2.932 12.461 1 71.31 133 GLU B N 1
ATOM 2396 C CA . GLU B 1 133 ? 13.445 2.115 13.438 1 71.31 133 GLU B CA 1
ATOM 2397 C C . GLU B 1 133 ? 13.109 2.545 14.859 1 71.31 133 GLU B C 1
ATOM 2399 O O . GLU B 1 133 ? 13.82 2.191 15.805 1 71.31 133 GLU B O 1
ATOM 2404 N N . VAL B 1 134 ? 12.039 3.178 14.867 1 74.31 134 VAL B N 1
ATOM 2405 C CA . VAL B 1 134 ? 11.992 3.738 16.219 1 74.31 134 VAL B CA 1
ATOM 2406 C C . VAL B 1 134 ? 10.898 3.041 17.031 1 74.31 134 VAL B C 1
ATOM 2408 O O . VAL B 1 134 ? 9.805 2.789 16.516 1 74.31 134 VAL B O 1
ATOM 2411 N N . GLY B 1 135 ? 11.219 2.553 18.172 1 76.75 135 GLY B N 1
ATOM 2412 C CA . GLY B 1 135 ? 10.234 2.064 19.109 1 76.75 135 GLY B CA 1
ATOM 2413 C C . GLY B 1 135 ? 9.32 3.154 19.641 1 76.75 135 GLY B C 1
ATOM 2414 O O . GLY B 1 135 ? 9.523 4.336 19.359 1 76.75 135 GLY B O 1
ATOM 2415 N N . PRO B 1 136 ? 8.289 2.75 20.359 1 80.19 136 PRO B N 1
ATOM 2416 C CA . PRO B 1 136 ? 7.312 3.727 20.844 1 80.19 136 PRO B CA 1
ATOM 2417 C C . PRO B 1 136 ? 7.922 4.762 21.781 1 80.19 136 PRO B C 1
ATOM 2419 O O . PRO B 1 136 ? 7.527 5.934 21.75 1 80.19 136 PRO B O 1
ATOM 2422 N N . VAL B 1 137 ? 8.797 4.371 22.594 1 83.25 137 VAL B N 1
ATOM 2423 C CA . VAL B 1 137 ? 9.43 5.289 23.531 1 83.25 137 VAL B CA 1
ATOM 2424 C C . VAL B 1 137 ? 10.258 6.324 22.781 1 83.25 137 VAL B C 1
ATOM 2426 O O . VAL B 1 137 ? 10.133 7.523 23.016 1 83.25 137 VAL B O 1
ATOM 2429 N N . ARG B 1 138 ? 10.992 5.816 21.938 1 85.56 138 ARG B N 1
ATOM 2430 C CA . ARG B 1 138 ? 11.812 6.734 21.156 1 85.56 138 ARG B CA 1
ATOM 2431 C C . ARG B 1 138 ? 10.938 7.637 20.281 1 85.56 138 ARG B C 1
ATOM 2433 O O . ARG B 1 138 ? 11.273 8.797 20.062 1 85.56 138 ARG B O 1
ATOM 2440 N N . TYR B 1 139 ? 9.906 7.109 19.828 1 84.81 139 TYR B N 1
ATOM 2441 C CA . TYR B 1 139 ? 8.984 7.918 19.031 1 84.81 139 TYR B CA 1
ATOM 2442 C C . TYR B 1 139 ? 8.438 9.078 19.844 1 84.81 139 TYR B C 1
ATOM 2444 O O . TYR B 1 139 ? 8.461 10.227 19.391 1 84.81 139 TYR B O 1
ATOM 2452 N N . ALA B 1 140 ? 7.984 8.734 21.016 1 85.69 140 ALA B N 1
ATOM 2453 C CA . ALA B 1 140 ? 7.461 9.773 21.891 1 85.69 140 ALA B CA 1
ATOM 2454 C C . ALA B 1 140 ? 8.516 10.828 22.188 1 85.69 140 ALA B C 1
ATOM 2456 O O . ALA B 1 140 ? 8.227 12.031 22.188 1 85.69 140 ALA B O 1
ATOM 2457 N N . TRP B 1 141 ? 9.664 10.383 22.375 1 86.38 141 TRP B N 1
ATOM 2458 C CA . TRP B 1 141 ? 10.766 11.312 22.641 1 86.38 141 TRP B CA 1
ATOM 2459 C C . TRP B 1 141 ? 11.016 12.211 21.438 1 86.38 141 TRP B C 1
ATOM 2461 O O . TRP B 1 141 ? 11.219 13.414 21.578 1 86.38 141 TRP B O 1
ATOM 2471 N N . GLU B 1 142 ? 10.961 11.656 20.312 1 87.75 142 GLU B N 1
ATOM 2472 C CA . GLU B 1 142 ? 11.211 12.414 19.078 1 87.75 142 GLU B CA 1
ATOM 2473 C C . GLU B 1 142 ? 10.109 13.438 18.844 1 87.75 142 GLU B C 1
ATOM 2475 O O . GLU B 1 142 ? 10.383 14.547 18.359 1 87.75 142 GLU B O 1
ATOM 2480 N N . ILE B 1 143 ? 8.961 13.117 19.172 1 88.12 143 ILE B N 1
ATOM 2481 C CA . ILE B 1 143 ? 7.848 14.047 19.031 1 88.12 143 ILE B CA 1
ATOM 2482 C C . ILE B 1 143 ? 8.031 15.227 19.984 1 88.12 143 ILE B C 1
ATOM 2484 O O . ILE B 1 143 ? 7.898 16.391 19.594 1 88.12 143 ILE B O 1
ATOM 2488 N N . ALA B 1 144 ? 8.297 14.945 21.219 1 89.94 144 ALA B N 1
ATOM 2489 C CA . ALA B 1 144 ? 8.516 15.992 22.203 1 89.94 144 ALA B CA 1
ATOM 2490 C C . ALA B 1 144 ? 9.68 16.891 21.797 1 89.94 144 ALA B C 1
ATOM 2492 O O . ALA B 1 144 ? 9.578 18.125 21.875 1 89.94 144 ALA B O 1
ATOM 2493 N N . ARG B 1 145 ? 10.68 16.297 21.391 1 88.81 145 ARG B N 1
ATOM 2494 C CA . ARG B 1 145 ? 11.859 17.047 20.953 1 88.81 145 ARG B CA 1
ATOM 2495 C C . ARG B 1 145 ? 11.547 17.938 19.766 1 88.81 145 ARG B C 1
ATOM 2497 O O . ARG B 1 145 ? 11.961 19.094 19.734 1 88.81 145 ARG B O 1
ATOM 2504 N N . ALA B 1 146 ? 10.914 17.359 18.797 1 88.56 146 ALA B N 1
ATOM 2505 C CA . ALA B 1 146 ? 10.555 18.125 17.609 1 88.56 146 ALA B CA 1
ATOM 2506 C C . ALA B 1 146 ? 9.703 19.328 17.969 1 88.56 146 ALA B C 1
ATOM 2508 O O . ALA B 1 146 ? 9.914 20.438 17.438 1 88.56 146 ALA B O 1
ATOM 2509 N N . ASN B 1 147 ? 8.836 19.203 18.828 1 89.88 147 ASN B N 1
ATOM 2510 C CA . ASN B 1 147 ? 7.969 20.297 19.25 1 89.88 147 ASN B CA 1
ATOM 2511 C C . ASN B 1 147 ? 8.742 21.359 20.031 1 89.88 147 ASN B C 1
ATOM 2513 O O . ASN B 1 147 ? 8.438 22.547 19.938 1 89.88 147 ASN B O 1
ATOM 2517 N N . ALA B 1 148 ? 9.711 20.953 20.75 1 90.62 148 ALA B N 1
ATOM 2518 C CA . ALA B 1 148 ? 10.484 21.859 21.594 1 90.62 148 ALA B CA 1
ATOM 2519 C C . ALA B 1 148 ? 11.539 22.609 20.781 1 90.62 148 ALA B C 1
ATOM 2521 O O . ALA B 1 148 ? 11.844 23.766 21.078 1 90.62 148 ALA B O 1
ATOM 2522 N N . THR B 1 149 ? 12.086 21.984 19.797 1 89.62 149 THR B N 1
ATOM 2523 C CA . THR B 1 149 ? 13.258 22.531 19.125 1 89.62 149 THR B CA 1
ATOM 2524 C C . THR B 1 149 ? 12.883 23.125 17.766 1 89.62 149 THR B C 1
ATOM 2526 O O . THR B 1 149 ? 13.664 23.859 17.172 1 89.62 149 THR B O 1
ATOM 2529 N N . GLY B 1 150 ? 11.789 22.719 17.219 1 86.56 150 GLY B N 1
ATOM 2530 C CA . GLY B 1 150 ? 11.375 23.156 15.891 1 86.56 150 GLY B CA 1
ATOM 2531 C C . GLY B 1 150 ? 12.023 22.359 14.773 1 86.56 150 GLY B C 1
ATOM 2532 O O . GLY B 1 150 ? 12.102 22.828 13.633 1 86.56 150 GLY B O 1
ATOM 2533 N N . ARG B 1 151 ? 12.57 21.281 15.164 1 87.62 151 ARG B N 1
ATOM 2534 C CA . ARG B 1 151 ? 13.117 20.344 14.18 1 87.62 151 ARG B CA 1
ATOM 2535 C C . ARG B 1 151 ? 12.148 19.203 13.93 1 87.62 151 ARG B C 1
ATOM 2537 O O . ARG B 1 151 ? 11.359 18.844 14.812 1 87.62 151 ARG B O 1
ATOM 2544 N N . THR B 1 152 ? 12.156 18.594 12.781 1 88.75 152 THR B N 1
ATOM 2545 C CA . THR B 1 152 ? 11.266 17.484 12.484 1 88.75 152 THR B CA 1
ATOM 2546 C C . THR B 1 152 ? 11.75 16.203 13.164 1 88.75 152 THR B C 1
ATOM 2548 O O . THR B 1 152 ? 12.938 16.062 13.461 1 88.75 152 THR B O 1
ATOM 2551 N N . PRO B 1 153 ? 10.844 15.289 13.438 1 87.75 153 PRO B N 1
ATOM 2552 C CA . PRO B 1 153 ? 11.227 14.039 14.102 1 87.75 153 PRO B CA 1
ATOM 2553 C C . PRO B 1 153 ? 12.203 13.203 13.273 1 87.75 153 PRO B C 1
ATOM 2555 O O . PRO B 1 153 ? 12.094 13.164 12.047 1 87.75 153 PRO B O 1
ATOM 2558 N N . ASP B 1 154 ? 13.117 12.633 14.016 1 82.56 154 ASP B N 1
ATOM 2559 C CA . ASP B 1 154 ? 14.039 11.688 13.398 1 82.56 154 ASP B CA 1
ATOM 2560 C C . ASP B 1 154 ? 13.547 10.25 13.57 1 82.56 154 ASP B C 1
ATOM 2562 O O . ASP B 1 154 ? 14.148 9.461 14.297 1 82.56 154 ASP B O 1
ATOM 2566 N N . VAL B 1 155 ? 12.391 9.891 13.008 1 79.81 155 VAL B N 1
ATOM 2567 C CA . VAL B 1 155 ? 11.75 8.609 13.266 1 79.81 155 VAL B CA 1
ATOM 2568 C C . VAL B 1 155 ? 11.766 7.762 11.992 1 79.8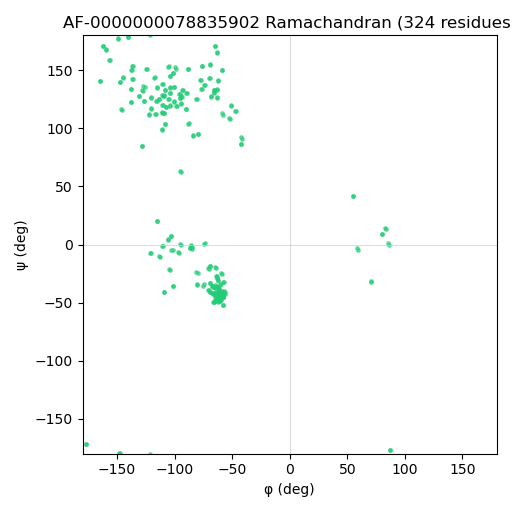1 155 VAL B C 1
ATOM 2570 O O . VAL B 1 155 ? 11.477 6.562 12.039 1 79.81 155 VAL B O 1
ATOM 2573 N N . GLY B 1 156 ? 12.109 8.281 10.852 1 74.94 156 GLY B N 1
ATOM 2574 C CA . GLY B 1 156 ? 12.133 7.562 9.594 1 74.94 156 GLY B CA 1
ATOM 2575 C C . GLY B 1 156 ? 12.906 8.281 8.508 1 74.94 156 GLY B C 1
ATOM 2576 O O . GLY B 1 156 ? 13 9.516 8.516 1 74.94 156 GLY B O 1
ATOM 2577 N N . ASP B 1 157 ? 13.648 7.445 7.734 1 80.94 157 ASP B N 1
ATOM 2578 C CA . ASP B 1 157 ? 14.398 8.031 6.629 1 80.94 157 ASP B CA 1
ATOM 2579 C C . ASP B 1 157 ? 13.898 7.504 5.285 1 80.94 157 ASP B C 1
ATOM 2581 O O . ASP B 1 157 ? 13.641 6.309 5.137 1 80.94 157 ASP B O 1
ATOM 2585 N N . ARG B 1 158 ? 13.539 8.477 4.504 1 83.81 158 ARG B N 1
ATOM 2586 C CA . ARG B 1 158 ? 13.242 8.086 3.129 1 83.81 158 ARG B CA 1
ATOM 2587 C C . ARG B 1 158 ? 14.523 7.844 2.338 1 83.81 158 ARG B C 1
ATOM 2589 O O . ARG B 1 158 ? 15.477 8.609 2.451 1 83.81 158 ARG B O 1
ATOM 2596 N N . ARG B 1 159 ? 14.516 6.695 1.599 1 82.94 159 ARG B N 1
ATOM 2597 C CA . ARG B 1 159 ? 15.609 6.395 0.677 1 82.94 159 ARG B CA 1
ATOM 2598 C C . ARG B 1 159 ? 15.07 6.07 -0.715 1 82.94 159 ARG B C 1
ATOM 2600 O O . ARG B 1 159 ? 14.062 5.371 -0.852 1 82.94 159 ARG B O 1
ATOM 2607 N N . ASP B 1 160 ? 15.734 6.738 -1.656 1 88.81 160 ASP B N 1
ATOM 2608 C CA . ASP B 1 160 ? 15.484 6.383 -3.049 1 88.81 160 ASP B CA 1
ATOM 2609 C C . ASP B 1 160 ? 16.5 5.355 -3.549 1 88.81 160 ASP B C 1
ATOM 2611 O O . ASP B 1 160 ? 17.703 5.531 -3.373 1 88.81 160 ASP B O 1
ATOM 2615 N N . ILE B 1 161 ? 15.938 4.297 -4.086 1 87.94 161 ILE B N 1
ATOM 2616 C CA . ILE B 1 161 ? 16.781 3.211 -4.566 1 87.94 161 ILE B CA 1
ATOM 2617 C C . ILE B 1 161 ? 16.672 3.1 -6.086 1 87.94 161 ILE B C 1
ATOM 2619 O O . ILE B 1 161 ? 15.57 3.027 -6.625 1 87.94 161 ILE B O 1
ATOM 2623 N N . ASN B 1 162 ? 17.797 3.15 -6.715 1 88.94 162 ASN B N 1
ATOM 2624 C CA . ASN B 1 162 ? 17.859 2.814 -8.133 1 88.94 162 ASN B CA 1
ATOM 2625 C C . ASN B 1 162 ? 18.141 1.328 -8.344 1 88.94 162 ASN B C 1
ATOM 2627 O O . ASN B 1 162 ? 19.156 0.809 -7.902 1 88.94 162 ASN B O 1
ATOM 2631 N N . LEU B 1 163 ? 17.219 0.653 -8.938 1 86.5 163 LEU B N 1
ATOM 2632 C CA . LEU B 1 163 ? 17.312 -0.797 -9.07 1 86.5 163 LEU B CA 1
ATOM 2633 C C . LEU B 1 163 ? 17.672 -1.19 -10.5 1 86.5 163 LEU B C 1
ATOM 2635 O O . LEU B 1 163 ? 17.578 -2.363 -10.867 1 86.5 163 LEU B O 1
ATOM 2639 N N . HIS B 1 164 ? 17.938 -0.203 -11.375 1 74.88 164 HIS B N 1
ATOM 2640 C CA . HIS B 1 164 ? 18.453 -0.491 -12.711 1 74.88 164 HIS B CA 1
ATOM 2641 C C . HIS B 1 164 ? 19.703 0.321 -13.008 1 74.88 164 HIS B C 1
ATOM 2643 O O . HIS B 1 164 ? 19.891 1.409 -12.461 1 74.88 164 HIS B O 1
#

pLDDT: mean 90.95, std 9.78, range [33.31, 98.75]

Secondary structure (DSSP, 8-state):
------HHHHHHHHHHHHHHH-EEEEEETTSSS--EEEE-EEEGGGTEEEEEEETTSHHHHHHHH--SEEEEEEE-SSEEEEEEEEEEE---HHHHHHH--HHHHTT-TT-TT-TTEEEEEEEEEEEEEEEE---HHHHHHHHHHHHHHSPPP-SEEEEEEE--/------HHHHHHHHHHHHHHH-EEEEEETTSSS--EEEE-EEEGGGTEEEEEEETTSHHHHHHHT--SEEEEEEE-SSEEEEEEEEEEE---HHHHHHH--HHHHTT-TT-TT-TTEEEEEEEEEEEEEEEE---HHHHHHHHHHHHHHSPPP-SEEEEEEE--